Protein AF-0000000087617003 (afdb_homodimer)

Radius of gyration: 24.75 Å; Cα contacts (8 Å, |Δi|>4): 601; chains: 2; bounding box: 83×114×64 Å

Foldseek 3Di:
DPPPPPPQPDKAWDWDQEDEDEAQAKDKTDTDIDDGPDDKDWAKKWKWFQDPPPPDSDIGTAKMQGPVPGIDGDPDPQSPAWDDDPRMIMGGRDDQSPFGKMKMWTAIPPPGIHMDIYGYHYDYDPPPPPPPPPPPD/DPPPPPPQPDKAWDWDQEDEDEAFAKDKTDTDIDDGPDDKDFAKKWKWFQDPPDPDSDIGTAKMQGPVPGIDGDPDPQSPAWDDDPRMIMGGRDDQSPFGKMKMWTAIPPPGIHMDIYGYHYDYDPPPPPPPPPPPD

Solvent-accessible surface area (backbone atoms only — not comparable to full-atom values): 15660 Å² total; per-residue (Å²): 133,83,75,75,74,74,71,77,57,74,62,39,34,46,50,50,60,62,47,80,38,43,59,62,35,67,40,72,50,58,37,45,76,45,80,36,89,62,78,60,47,74,47,33,39,36,37,28,39,41,40,78,81,48,100,48,87,46,72,42,55,42,37,27,36,30,73,88,80,43,76,34,69,31,91,48,102,51,46,91,32,58,48,75,56,92,70,16,42,32,37,49,54,34,49,72,83,69,43,40,42,35,35,42,38,41,31,31,43,61,79,34,72,29,61,29,58,25,36,39,42,59,40,76,74,81,70,78,73,74,72,77,76,76,75,82,122,133,84,76,74,75,75,71,76,57,75,60,39,34,47,50,51,61,63,46,80,38,43,56,62,36,67,39,73,50,58,37,46,75,45,80,36,90,64,78,60,47,74,46,34,39,35,36,30,39,42,41,78,82,48,100,50,88,46,72,42,57,42,37,25,37,30,74,88,80,43,76,34,69,31,91,48,100,50,46,92,31,58,47,76,56,93,69,16,40,32,38,46,55,34,49,75,80,69,42,38,42,34,34,44,37,41,32,30,44,62,79,36,72,30,61,27,58,24,36,38,43,58,42,77,74,80,70,78,72,74,73,76,74,76,75,82,123

Sequence (274 aa):
PIGFLCVFMAQKAEVSPKVTGYLGDDVTLPCWLMQGPTHNNVTQVQWALRDEEGKGKKKVTLIVFNSAFGVNISKSPLKERVAFDKHSLIIKALEMKDAGSYTCSISTFPSGTFEGTTKLVVEGKVVNCFYTLSIIYPIGFLCVFMAQKAEVSPKVTGYLGDDVTLPCWLMQGPTHNNVTQVQWALRDEEGKGKKKVTLIVFNSAFGVNISKSPLKERVAFDKHSLIIKALEMKDAGSYTCSISTFPSGTFEGTTKLVVEGKVVNCFYTLSIIY

Organism: Neolamprologus brichardi (NCBI:txid32507)

Structure (mmCIF, N/CA/C/O backbone):
data_AF-0000000087617003-model_v1
#
loop_
_entity.id
_entity.type
_entity.pdbx_description
1 polymer 'Ig-like domain-containing protein'
#
loop_
_atom_site.group_PDB
_atom_site.id
_atom_site.type_symbol
_atom_site.label_atom_id
_atom_site.label_alt_id
_atom_site.label_comp_id
_atom_site.label_asym_id
_atom_site.label_entity_id
_atom_site.label_seq_id
_atom_site.pdbx_PDB_ins_code
_atom_site.Cartn_x
_atom_site.Cartn_y
_atom_site.Cartn_z
_atom_site.occupancy
_atom_site.B_iso_or_equiv
_atom_site.auth_seq_id
_atom_site.auth_comp_id
_atom_site.auth_asym_id
_atom_site.auth_atom_id
_atom_site.pdbx_PDB_model_num
ATOM 1 N N . PRO A 1 1 ? 43.031 -6.094 -5.121 1 42.06 1 PRO A N 1
ATOM 2 C CA . PRO A 1 1 ? 41.656 -6.016 -5.668 1 42.06 1 PRO A CA 1
ATOM 3 C C . PRO A 1 1 ? 40.625 -5.586 -4.625 1 42.06 1 PRO A C 1
ATOM 5 O O . PRO A 1 1 ? 40.438 -6.277 -3.621 1 42.06 1 PRO A O 1
ATOM 8 N N . ILE A 1 2 ? 40.406 -4.312 -4.344 1 46.75 2 ILE A N 1
ATOM 9 C CA . ILE A 1 2 ? 39.375 -3.787 -3.457 1 46.75 2 ILE A CA 1
ATOM 10 C C . ILE A 1 2 ? 38 -4.191 -3.973 1 46.75 2 ILE A C 1
ATOM 12 O O . ILE A 1 2 ? 37.594 -3.797 -5.07 1 46.75 2 ILE A O 1
ATOM 16 N N . GLY A 1 3 ? 37.5 -5.277 -3.701 1 44.44 3 GLY A N 1
ATOM 17 C CA . GLY A 1 3 ? 36.125 -5.695 -4.012 1 44.44 3 GLY A CA 1
ATOM 18 C C . GLY A 1 3 ? 35.094 -4.629 -3.711 1 44.44 3 GLY A C 1
ATOM 19 O O . GLY A 1 3 ? 35 -4.164 -2.572 1 44.44 3 GLY A O 1
ATOM 20 N N . PHE A 1 4 ? 34.781 -3.785 -4.676 1 45.12 4 PHE A N 1
ATOM 21 C CA . PHE A 1 4 ? 33.688 -2.85 -4.609 1 45.12 4 PHE A CA 1
ATOM 22 C C . PHE A 1 4 ? 32.406 -3.545 -4.113 1 45.12 4 PHE A C 1
ATOM 24 O O . PHE A 1 4 ? 31.859 -4.406 -4.805 1 45.12 4 PHE A O 1
ATOM 31 N N . LEU A 1 5 ? 32.25 -3.674 -2.859 1 46.47 5 LEU A N 1
ATOM 32 C CA . LEU A 1 5 ? 30.953 -4.098 -2.326 1 46.47 5 LEU A CA 1
ATOM 33 C C . LEU A 1 5 ? 29.812 -3.314 -2.967 1 46.47 5 LEU A C 1
ATOM 35 O O . LEU A 1 5 ? 29.703 -2.1 -2.783 1 46.47 5 LEU A O 1
ATOM 39 N N . CYS A 1 6 ? 29.422 -3.658 -4.176 1 49.22 6 CYS A N 1
ATOM 40 C CA . CYS A 1 6 ? 28.203 -3.133 -4.766 1 49.22 6 CYS A CA 1
ATOM 41 C C . CYS A 1 6 ? 27.062 -3.135 -3.754 1 49.22 6 CYS A C 1
ATOM 43 O O . CYS A 1 6 ? 26.516 -4.191 -3.426 1 49.22 6 CYS A O 1
ATOM 45 N N . VAL A 1 7 ? 27.125 -2.311 -2.746 1 50.81 7 VAL A N 1
ATOM 46 C CA . VAL A 1 7 ? 25.969 -2.164 -1.871 1 50.81 7 VAL A CA 1
ATOM 47 C C . VAL A 1 7 ? 24.703 -2.008 -2.711 1 50.81 7 VAL A C 1
ATOM 49 O O . VAL A 1 7 ? 24.516 -0.984 -3.373 1 50.81 7 VAL A O 1
ATOM 52 N N . PHE A 1 8 ? 24.203 -3.094 -3.305 1 55.53 8 PHE A N 1
ATOM 53 C CA . PHE A 1 8 ? 22.891 -3.002 -3.953 1 55.53 8 PHE A CA 1
ATOM 54 C C . PHE A 1 8 ? 21.891 -2.275 -3.059 1 55.53 8 PHE A C 1
ATOM 56 O O . PHE A 1 8 ? 21.406 -2.838 -2.072 1 55.53 8 PHE A O 1
ATOM 63 N N . MET A 1 9 ? 22 -0.923 -3.064 1 61.47 9 MET A N 1
ATOM 64 C CA . MET A 1 9 ? 21.047 -0.176 -2.252 1 61.47 9 MET A CA 1
ATOM 65 C C . MET A 1 9 ? 19.609 -0.542 -2.621 1 61.47 9 MET A C 1
ATOM 67 O O . MET A 1 9 ? 19.25 -0.543 -3.799 1 61.47 9 MET A O 1
ATOM 71 N N . ALA A 1 10 ? 18.828 -1.208 -1.771 1 71.56 10 ALA A N 1
ATOM 72 C CA . ALA A 1 10 ? 17.422 -1.565 -1.938 1 71.56 10 ALA A CA 1
ATOM 73 C C . ALA A 1 10 ? 16.562 -0.321 -2.113 1 71.56 10 ALA A C 1
ATOM 75 O O . ALA A 1 10 ? 16.844 0.728 -1.528 1 71.56 10 ALA A O 1
ATOM 76 N N . GLN A 1 11 ? 15.789 -0.233 -3.131 1 85.69 11 GLN A N 1
ATOM 77 C CA . GLN A 1 11 ? 14.812 0.833 -3.352 1 85.69 11 GLN A CA 1
ATOM 78 C C . GLN A 1 11 ? 13.836 0.936 -2.186 1 85.69 11 GLN A C 1
ATOM 80 O O . GLN A 1 11 ? 13.375 -0.081 -1.663 1 85.69 11 GLN A O 1
ATOM 85 N N . LYS A 1 12 ? 13.703 2.172 -1.628 1 89.88 12 LYS A N 1
ATOM 86 C CA . LYS A 1 12 ? 12.812 2.365 -0.487 1 89.88 12 LYS A CA 1
ATOM 87 C C . LYS A 1 12 ? 12.242 3.779 -0.473 1 89.88 12 LYS A C 1
ATOM 89 O O . LYS A 1 12 ? 12.805 4.691 -1.083 1 89.88 12 LYS A O 1
ATOM 94 N N . ALA A 1 13 ? 11.055 3.924 0.079 1 95.38 13 ALA A N 1
ATOM 95 C CA . ALA A 1 13 ? 10.578 5.25 0.461 1 95.38 13 ALA A CA 1
ATOM 96 C C . ALA A 1 13 ? 11.289 5.754 1.71 1 95.38 13 ALA A C 1
ATOM 98 O O . ALA A 1 13 ? 11.117 5.203 2.799 1 95.38 13 ALA A O 1
ATOM 99 N N . GLU A 1 14 ? 12.07 6.762 1.512 1 96.56 14 GLU A N 1
ATOM 100 C CA . GLU A 1 14 ? 12.852 7.297 2.623 1 96.56 14 GLU A CA 1
ATOM 101 C C . GLU A 1 14 ? 12.078 8.383 3.367 1 96.56 14 GLU A C 1
ATOM 103 O O . GLU A 1 14 ? 11.633 9.359 2.764 1 96.56 14 GLU A O 1
ATOM 108 N N . VAL A 1 15 ? 11.922 8.133 4.715 1 98.06 15 VAL A N 1
ATOM 109 C CA . VAL A 1 15 ? 11.25 9.086 5.598 1 98.06 15 VAL A CA 1
ATOM 110 C C . VAL A 1 15 ? 12.094 9.305 6.855 1 98.06 15 VAL A C 1
ATOM 112 O O . VAL A 1 15 ? 13.047 8.562 7.109 1 98.06 15 VAL A O 1
ATOM 115 N N . SER A 1 16 ? 11.828 10.43 7.531 1 97.62 16 SER A N 1
ATOM 116 C CA . SER A 1 16 ? 12.305 10.539 8.906 1 97.62 16 SER A CA 1
ATOM 117 C C . SER A 1 16 ? 11.414 9.758 9.867 1 97.62 16 SER A C 1
ATOM 119 O O . SER A 1 16 ? 10.195 9.953 9.891 1 97.62 16 SER A O 1
ATOM 121 N N . PRO A 1 17 ? 11.992 8.867 10.664 1 97.75 17 PRO A N 1
ATOM 122 C CA . PRO A 1 17 ? 11.156 8.055 11.562 1 97.75 17 PRO A CA 1
ATOM 123 C C . PRO A 1 17 ? 10.367 8.898 12.555 1 97.75 17 PRO A C 1
ATOM 125 O O . PRO A 1 17 ? 9.305 8.484 13.016 1 97.75 17 PRO A O 1
ATOM 128 N N . LYS A 1 18 ? 10.945 10.023 12.875 1 98.19 18 LYS A N 1
ATOM 129 C CA . LYS A 1 18 ? 10.289 10.922 13.828 1 98.19 18 LYS A CA 1
ATOM 130 C C . LYS A 1 18 ? 10.461 12.375 13.414 1 98.19 18 LYS A C 1
ATOM 132 O O . LYS A 1 18 ? 11.547 12.789 13 1 98.19 18 LYS A O 1
ATOM 137 N N . VAL A 1 19 ? 9.438 13.109 13.516 1 98.5 19 VAL A N 1
ATOM 138 C CA . VAL A 1 19 ? 9.438 14.547 13.289 1 98.5 19 VAL A CA 1
ATOM 139 C C . VAL A 1 19 ? 8.711 15.25 14.438 1 98.5 19 VAL A C 1
ATOM 141 O O . VAL A 1 19 ? 7.648 14.812 14.867 1 98.5 19 VAL A O 1
ATOM 144 N N . THR A 1 20 ? 9.266 16.266 14.992 1 97.75 20 THR A N 1
ATOM 145 C CA . THR A 1 20 ? 8.641 17.094 16.016 1 97.75 20 THR A CA 1
ATOM 146 C C . THR A 1 20 ? 8.156 18.422 15.438 1 97.75 20 THR A C 1
ATOM 148 O O . THR A 1 20 ? 8.914 19.109 14.758 1 97.75 20 THR A O 1
ATOM 151 N N . GLY A 1 21 ? 6.902 18.641 15.578 1 97.75 21 GLY A N 1
ATOM 152 C CA . GLY A 1 21 ? 6.32 19.922 15.219 1 97.75 21 GLY A CA 1
ATOM 153 C C . GLY A 1 21 ? 5.809 20.703 16.406 1 97.75 21 GLY A C 1
ATOM 154 O O . GLY A 1 21 ? 5.773 20.188 17.531 1 97.75 21 GLY A O 1
ATOM 155 N N . TYR A 1 22 ? 5.473 22 16.125 1 97.25 22 TYR A N 1
ATOM 156 C CA . TYR A 1 22 ? 5.023 22.875 17.203 1 97.25 22 TYR A CA 1
ATOM 157 C C . TYR A 1 22 ? 3.627 23.406 16.922 1 97.25 22 TYR A C 1
ATOM 159 O O . TYR A 1 22 ? 3.299 23.75 15.781 1 97.25 22 TYR A O 1
ATOM 167 N N . LEU A 1 23 ? 2.873 23.562 18 1 96.69 23 LEU A N 1
ATOM 168 C CA . LEU A 1 23 ? 1.498 24.047 17.891 1 96.69 23 LEU A CA 1
ATOM 169 C C . LEU A 1 23 ? 1.429 25.344 17.094 1 96.69 23 LEU A C 1
ATOM 171 O O . LEU A 1 23 ? 2.203 26.266 17.328 1 96.69 23 LEU A O 1
ATOM 175 N N . GLY A 1 24 ? 0.499 25.297 16.125 1 96.62 24 GLY A N 1
ATOM 176 C CA . GLY A 1 24 ? 0.248 26.5 15.352 1 96.62 24 GLY A CA 1
ATOM 177 C C . GLY A 1 24 ? 1.158 26.641 14.141 1 96.62 24 GLY A C 1
ATOM 178 O O . GLY A 1 24 ? 0.878 27.422 13.234 1 96.62 24 GLY A O 1
ATOM 179 N N . ASP A 1 25 ? 2.227 25.938 14.047 1 97.62 25 ASP A N 1
ATOM 180 C CA . ASP A 1 25 ? 3.174 26.016 12.945 1 97.62 25 ASP A CA 1
ATOM 181 C C . ASP A 1 25 ? 2.852 24.969 11.875 1 97.62 25 ASP A C 1
ATOM 183 O O . ASP A 1 25 ? 2.113 24.016 12.141 1 97.62 25 ASP A O 1
ATOM 187 N N . ASP A 1 26 ? 3.398 25.219 10.656 1 98.19 26 ASP A N 1
ATOM 188 C CA . ASP A 1 26 ? 3.387 24.188 9.625 1 98.19 26 ASP A CA 1
ATOM 189 C C . ASP A 1 26 ? 4.504 23.172 9.844 1 98.19 26 ASP A C 1
ATOM 191 O O . ASP A 1 26 ? 5.555 23.5 10.398 1 98.19 26 ASP A O 1
ATOM 195 N N . VAL A 1 27 ? 4.266 22 9.516 1 98.38 27 VAL A N 1
ATOM 196 C CA . VAL A 1 27 ? 5.32 21 9.562 1 98.38 27 VAL A CA 1
ATOM 197 C C . VAL A 1 27 ? 5.359 20.219 8.25 1 98.38 27 VAL A C 1
ATOM 199 O O . VAL A 1 27 ? 4.332 20.047 7.59 1 98.38 27 VAL A O 1
ATOM 202 N N . THR A 1 28 ? 6.516 19.844 7.836 1 98.69 28 THR A N 1
ATOM 203 C CA . THR A 1 28 ? 6.703 18.984 6.66 1 98.69 28 THR A CA 1
ATOM 204 C C . THR A 1 28 ? 7.172 17.594 7.07 1 98.69 28 THR A C 1
ATOM 206 O O . THR A 1 28 ? 8.117 17.453 7.848 1 98.69 28 THR A O 1
ATOM 209 N N . LEU A 1 29 ? 6.496 16.609 6.629 1 98.69 29 LEU A N 1
ATOM 210 C CA . LEU A 1 29 ? 6.957 15.234 6.734 1 98.69 29 LEU A CA 1
ATOM 211 C C . LEU A 1 29 ? 7.625 14.781 5.441 1 98.69 29 LEU A C 1
ATOM 213 O O . LEU A 1 29 ? 6.945 14.469 4.461 1 98.69 29 LEU A O 1
ATOM 217 N N . PRO A 1 30 ? 8.938 14.711 5.441 1 98.56 30 PRO A N 1
ATOM 218 C CA . PRO A 1 30 ? 9.648 14.438 4.195 1 98.56 30 PRO A CA 1
ATOM 219 C C . PRO A 1 30 ? 9.508 12.977 3.752 1 98.56 30 PRO A C 1
ATOM 221 O O . PRO A 1 30 ? 9.492 12.078 4.59 1 98.56 30 PRO A O 1
ATOM 224 N N . CYS A 1 31 ? 9.5 12.828 2.455 1 98.31 31 CYS A N 1
ATOM 225 C CA . CYS A 1 31 ? 9.477 11.523 1.802 1 98.31 31 CYS A CA 1
ATOM 226 C C . CYS A 1 31 ? 10.07 11.602 0.401 1 98.31 31 CYS A C 1
ATOM 228 O O . CYS A 1 31 ? 9.7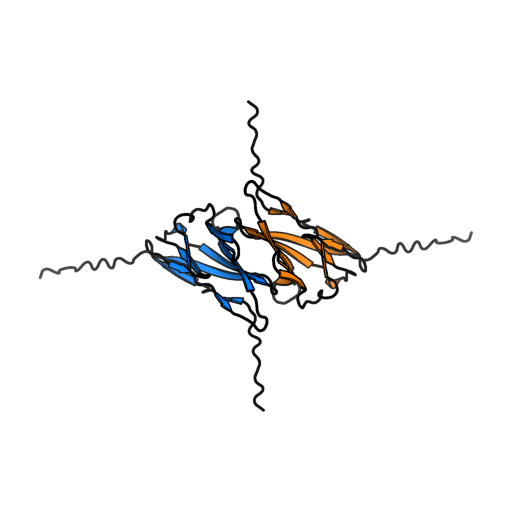81 12.539 -0.346 1 98.31 31 CYS A O 1
ATOM 230 N N . TRP A 1 32 ? 10.875 10.703 0.092 1 96.06 32 TRP A N 1
ATOM 231 C CA . TRP A 1 32 ? 11.398 10.633 -1.268 1 96.06 32 TRP A CA 1
ATOM 232 C C . TRP A 1 32 ? 11.766 9.195 -1.635 1 96.06 32 TRP A C 1
ATOM 234 O O . TRP A 1 32 ? 11.945 8.352 -0.755 1 96.06 32 TRP A O 1
ATOM 244 N N . LEU A 1 33 ? 11.805 8.922 -2.904 1 95.12 33 LEU A N 1
ATOM 245 C CA . LEU A 1 33 ? 12.156 7.598 -3.408 1 95.12 33 LEU A CA 1
ATOM 246 C C . LEU A 1 33 ? 13.656 7.48 -3.623 1 95.12 33 LEU A C 1
ATOM 248 O O . LEU A 1 33 ? 14.242 8.242 -4.402 1 95.12 33 LEU A O 1
ATOM 252 N N . MET A 1 34 ? 14.203 6.594 -2.848 1 92.62 34 MET A N 1
ATOM 253 C CA . MET A 1 34 ? 15.578 6.227 -3.162 1 92.62 34 MET A CA 1
ATOM 254 C C . MET A 1 34 ? 15.633 5.242 -4.324 1 92.62 34 MET A C 1
ATOM 256 O O . MET A 1 34 ? 15.164 4.105 -4.199 1 92.62 34 MET A O 1
ATOM 260 N N . GLN A 1 35 ? 16.219 5.711 -5.398 1 86.5 35 GLN A N 1
ATOM 261 C CA . GLN A 1 35 ? 16.234 4.871 -6.594 1 86.5 35 GLN A CA 1
ATOM 262 C C . GLN A 1 35 ? 17.25 3.732 -6.453 1 86.5 35 GLN A C 1
ATOM 264 O O . GLN A 1 35 ? 18.297 3.9 -5.836 1 86.5 35 GLN A O 1
ATOM 269 N N . GLY A 1 36 ? 16.844 2.656 -6.957 1 82.94 36 GLY A N 1
ATOM 270 C CA . GLY A 1 36 ? 17.719 1.504 -7.035 1 82.94 36 GLY A CA 1
ATOM 271 C C . GLY A 1 36 ? 18.219 1.222 -8.445 1 82.94 36 GLY A C 1
ATOM 272 O O . GLY A 1 36 ? 18.234 2.119 -9.289 1 82.94 36 GLY A O 1
ATOM 273 N N . PRO A 1 37 ? 18.75 0.035 -8.594 1 80.38 37 PRO A N 1
ATOM 274 C CA . PRO A 1 37 ? 19.266 -0.353 -9.906 1 80.38 37 PRO A CA 1
ATOM 275 C C . PRO A 1 37 ? 18.203 -0.352 -10.992 1 80.38 37 PRO A C 1
ATOM 277 O O . PRO A 1 37 ? 18.484 -0.034 -12.148 1 80.38 37 PRO A O 1
ATOM 280 N N . THR A 1 38 ? 17.078 -0.787 -10.602 1 82.62 38 THR A N 1
ATOM 281 C CA . THR A 1 38 ? 15.961 -0.757 -11.547 1 82.62 38 THR A CA 1
ATOM 282 C C . THR A 1 38 ? 15.352 0.637 -11.609 1 82.62 38 THR A C 1
ATOM 284 O O . THR A 1 38 ? 15.07 1.247 -10.57 1 82.62 38 THR A O 1
ATOM 287 N N . HIS A 1 39 ? 15.289 1.097 -12.75 1 87.44 39 HIS A N 1
ATOM 288 C CA . HIS A 1 39 ? 14.609 2.381 -12.898 1 87.44 39 HIS A CA 1
ATOM 289 C C . HIS A 1 39 ? 13.109 2.24 -12.672 1 87.44 39 HIS A C 1
ATOM 291 O O . HIS A 1 39 ? 12.453 1.417 -13.312 1 87.44 39 HIS A O 1
ATOM 297 N N . ASN A 1 40 ? 12.625 2.977 -11.797 1 92.56 40 ASN A N 1
ATOM 298 C CA . ASN A 1 40 ? 11.211 2.971 -11.445 1 92.56 40 ASN A CA 1
ATOM 299 C C . ASN A 1 40 ? 10.539 4.297 -11.797 1 92.56 40 ASN A C 1
ATOM 301 O O . ASN A 1 40 ? 11.094 5.367 -11.531 1 92.56 40 ASN A O 1
ATOM 305 N N . ASN A 1 41 ? 9.43 4.203 -12.492 1 95 41 ASN A N 1
ATOM 306 C CA . ASN A 1 41 ? 8.547 5.355 -12.641 1 95 41 ASN A CA 1
ATOM 307 C C . ASN A 1 41 ? 7.582 5.477 -11.469 1 95 41 ASN A C 1
ATOM 309 O O . ASN A 1 41 ? 6.871 4.523 -11.141 1 95 41 ASN A O 1
ATOM 313 N N . VAL A 1 42 ? 7.598 6.641 -10.883 1 96.56 42 VAL A N 1
ATOM 314 C CA . VAL A 1 42 ? 6.605 6.887 -9.844 1 96.56 42 VAL A CA 1
ATOM 315 C C . VAL A 1 42 ? 5.23 7.082 -10.477 1 96.56 42 VAL A C 1
ATOM 317 O O . VAL A 1 42 ? 5.051 7.953 -11.328 1 96.56 42 VAL A O 1
ATOM 320 N N . THR A 1 43 ? 4.285 6.301 -10.055 1 97.44 43 THR A N 1
ATOM 321 C CA . THR A 1 43 ? 2.957 6.387 -10.656 1 97.44 43 THR A CA 1
ATOM 322 C C . THR A 1 43 ? 1.978 7.062 -9.695 1 97.44 43 THR A C 1
ATOM 324 O O . THR A 1 43 ? 1.111 7.828 -10.133 1 97.44 43 THR A O 1
ATOM 327 N N . GLN A 1 44 ? 2.145 6.863 -8.438 1 97.88 44 GLN A N 1
ATOM 328 C CA . GLN A 1 44 ? 1.241 7.43 -7.438 1 97.88 44 GLN A CA 1
ATOM 329 C C . GLN A 1 44 ? 1.929 7.562 -6.082 1 97.88 44 GLN A C 1
ATOM 331 O O . GLN A 1 44 ? 2.709 6.691 -5.691 1 97.88 44 GLN A O 1
ATOM 336 N N . VAL A 1 45 ? 1.615 8.633 -5.406 1 98.56 45 VAL A N 1
ATOM 337 C CA . VAL A 1 45 ? 2.084 8.852 -4.039 1 98.56 45 VAL A CA 1
ATOM 338 C C . VAL A 1 45 ? 0.901 9.188 -3.133 1 98.56 45 VAL A C 1
ATOM 340 O O . VAL A 1 45 ? 0.01 9.945 -3.518 1 98.56 45 VAL A O 1
ATOM 343 N N . GLN A 1 46 ? 0.881 8.57 -1.973 1 98.5 46 GLN A N 1
ATOM 344 C CA . GLN A 1 46 ? -0.184 8.922 -1.039 1 98.5 46 GLN A CA 1
ATOM 345 C C . GLN A 1 46 ? 0.33 8.945 0.397 1 98.5 46 GLN A C 1
ATOM 347 O O . GLN A 1 46 ? 1.334 8.305 0.714 1 98.5 46 GLN A O 1
ATOM 352 N N . TRP A 1 47 ? -0.315 9.766 1.218 1 98.44 47 TRP A N 1
ATOM 353 C CA . TRP A 1 47 ? -0.086 9.789 2.658 1 98.44 47 TRP A CA 1
ATOM 354 C C . TRP A 1 47 ? -1.332 9.344 3.418 1 98.44 47 TRP A C 1
ATOM 356 O O . TRP A 1 47 ? -2.451 9.727 3.061 1 98.44 47 TRP A O 1
ATOM 366 N N . ALA A 1 48 ? -1.084 8.523 4.41 1 97.25 48 ALA A N 1
ATOM 367 C CA . ALA A 1 48 ? -2.18 8.062 5.262 1 97.25 48 ALA A CA 1
ATOM 368 C C . ALA A 1 48 ? -1.848 8.258 6.738 1 97.25 48 ALA A C 1
ATOM 370 O O . ALA A 1 48 ? -0.676 8.25 7.121 1 97.25 48 ALA A O 1
ATOM 371 N N . LEU A 1 49 ? -2.871 8.516 7.469 1 95.88 49 LEU A N 1
ATOM 372 C CA . LEU A 1 49 ? -2.785 8.648 8.914 1 95.88 49 LEU A CA 1
ATOM 373 C C . LEU A 1 49 ? -3.393 7.43 9.609 1 95.88 49 LEU A C 1
ATOM 375 O O . LEU A 1 49 ? -4.469 6.965 9.219 1 95.88 49 LEU A O 1
ATOM 379 N N . ARG A 1 50 ? -2.611 6.812 10.492 1 90.31 50 ARG A N 1
ATOM 380 C CA . ARG A 1 50 ? -3.17 5.754 11.328 1 90.31 50 ARG A CA 1
ATOM 381 C C . ARG A 1 50 ? -3.732 6.32 12.625 1 90.31 50 ARG A C 1
ATOM 383 O O . ARG A 1 50 ? -3.006 6.938 13.406 1 90.31 50 ARG A O 1
ATOM 390 N N . ASP A 1 51 ? -5.039 6.215 12.68 1 72.44 51 ASP A N 1
ATOM 391 C CA . ASP A 1 51 ? -5.719 6.691 13.883 1 72.44 51 ASP A CA 1
ATOM 392 C C . ASP A 1 51 ? -5.512 5.73 15.047 1 72.44 51 ASP A C 1
ATOM 394 O O . ASP A 1 51 ? -6.004 4.598 15.023 1 72.44 51 ASP A O 1
ATOM 398 N N . GLU A 1 52 ? -4.613 6.047 15.969 1 63.09 52 GLU A N 1
ATOM 399 C CA . GLU A 1 52 ? -4.348 5.176 17.109 1 63.09 52 GLU A CA 1
ATOM 400 C C . GLU A 1 52 ? -5.496 5.215 18.125 1 63.09 52 GLU A C 1
ATOM 402 O O . GLU A 1 52 ? -5.59 4.352 19 1 63.09 52 GLU A O 1
ATOM 407 N N . GLU A 1 53 ? -6.184 6.293 18.188 1 56.88 53 GLU A N 1
ATOM 408 C CA . GLU A 1 53 ? -7.219 6.434 19.219 1 56.88 53 GLU A CA 1
ATOM 409 C C . GLU A 1 53 ? -8.477 5.664 18.828 1 56.88 53 GLU A C 1
ATOM 411 O O . GLU A 1 53 ? -9.266 5.289 19.703 1 56.88 53 GLU A O 1
ATOM 416 N N . GLY A 1 54 ? -8.766 5.531 17.641 1 50.53 54 GLY A N 1
ATOM 417 C CA . GLY A 1 54 ? -10.031 4.875 17.344 1 50.53 54 GLY A CA 1
ATOM 418 C C . GLY A 1 54 ? -9.977 3.369 17.516 1 50.53 54 GLY A C 1
ATOM 419 O O . GLY A 1 54 ? -8.891 2.793 17.625 1 50.53 54 GLY A O 1
ATOM 420 N N . LYS A 1 55 ? -11.039 2.928 18.109 1 50.66 55 LYS A N 1
ATOM 421 C CA . LYS A 1 55 ? -11.219 1.531 18.484 1 50.66 55 LYS A CA 1
ATOM 422 C C . LYS A 1 55 ? -10.617 0.592 17.453 1 50.66 55 LYS A C 1
ATOM 424 O O . LYS A 1 55 ? -10.43 -0.598 17.719 1 50.66 55 LYS A O 1
ATOM 429 N N . GLY A 1 56 ? -10.234 1.342 16.203 1 52.53 56 GLY A N 1
ATOM 430 C CA . GLY A 1 56 ? -9.68 0.442 15.195 1 52.53 56 GLY A CA 1
ATOM 431 C C . GLY A 1 56 ? -8.516 1.039 14.438 1 52.53 56 GLY A C 1
ATOM 432 O O . GLY A 1 56 ? -8.359 2.262 14.383 1 52.53 56 GLY A O 1
ATOM 433 N N . LYS A 1 57 ? -7.242 0.532 14.492 1 62.06 57 LYS A N 1
ATOM 434 C CA . LYS A 1 57 ? -5.996 0.739 13.758 1 62.06 57 LYS A CA 1
ATOM 435 C C . LYS A 1 57 ? -6.266 0.988 12.273 1 62.06 57 LYS A C 1
ATOM 437 O O . LYS A 1 57 ? -5.641 0.366 11.414 1 62.06 57 LYS A O 1
ATOM 442 N N . LYS A 1 58 ? -7.371 1.961 12.07 1 77.56 58 LYS A N 1
ATOM 443 C CA . LYS A 1 58 ? -7.727 2.162 10.664 1 77.56 58 LYS A CA 1
ATOM 444 C C . LYS A 1 58 ? -6.828 3.211 10.016 1 77.56 58 LYS A C 1
ATOM 446 O O . LYS A 1 58 ? -6.543 4.25 10.617 1 77.56 58 LYS A O 1
ATOM 451 N N . LYS A 1 59 ? -6.406 2.914 8.922 1 88.38 59 LYS A N 1
ATOM 452 C CA . LYS A 1 59 ? -5.613 3.805 8.086 1 88.38 59 LYS A CA 1
ATOM 453 C C . LYS A 1 59 ? -6.512 4.734 7.27 1 88.38 59 LYS A C 1
ATOM 455 O O . LYS A 1 59 ? -7.457 4.285 6.621 1 88.38 59 LYS A O 1
ATOM 460 N N . VAL A 1 60 ? -6.32 6.039 7.457 1 92.25 60 VAL A N 1
ATOM 461 C CA . VAL A 1 60 ? -7.09 7.031 6.715 1 92.25 60 VAL A CA 1
ATOM 462 C C . VAL A 1 60 ? -6.199 7.707 5.68 1 92.25 60 VAL A C 1
ATOM 464 O O . VAL A 1 60 ? -5.172 8.297 6.023 1 92.25 60 VAL A O 1
ATOM 467 N N . THR A 1 61 ? -6.609 7.652 4.426 1 95.5 61 THR A N 1
ATOM 468 C CA . THR A 1 61 ? -5.875 8.344 3.369 1 95.5 61 THR A CA 1
ATOM 469 C C . THR A 1 61 ? -6.09 9.852 3.453 1 95.5 61 THR A C 1
ATOM 471 O O . THR A 1 61 ? -7.227 10.312 3.553 1 95.5 61 THR A O 1
ATOM 474 N N . LEU A 1 62 ? -5.059 10.617 3.375 1 97.31 62 LEU A N 1
ATOM 475 C CA . LEU A 1 62 ? -5.141 12.07 3.523 1 97.31 62 LEU A CA 1
ATOM 476 C C . LEU A 1 62 ? -5.07 12.758 2.164 1 97.31 62 LEU A C 1
ATOM 478 O O . LEU A 1 62 ? -5.867 13.656 1.875 1 97.31 62 LEU A O 1
ATOM 482 N N . ILE A 1 63 ? -4.188 12.367 1.388 1 98.06 63 ILE A N 1
ATOM 483 C CA . ILE A 1 63 ? -3.891 13.016 0.117 1 98.06 63 ILE A CA 1
ATOM 484 C C . ILE A 1 63 ? -3.262 12.016 -0.845 1 98.06 63 ILE A C 1
ATOM 486 O O . ILE A 1 63 ? -2.473 11.156 -0.432 1 98.06 63 ILE A O 1
ATOM 490 N N . VAL A 1 64 ? -3.645 12.102 -2.123 1 98.19 64 VAL A N 1
ATOM 491 C CA . VAL A 1 64 ? -3.156 11.219 -3.176 1 98.19 64 VAL A CA 1
ATOM 492 C C . VAL A 1 64 ? -2.672 12.047 -4.363 1 98.19 64 VAL A C 1
ATOM 494 O O . VAL A 1 64 ? -3.369 12.953 -4.82 1 98.19 64 VAL A O 1
ATOM 497 N N . PHE A 1 65 ? -1.529 11.75 -4.828 1 98.31 65 PHE A N 1
ATOM 498 C CA . PHE A 1 65 ? -1.012 12.297 -6.078 1 98.31 65 PHE A CA 1
ATOM 499 C C . PHE A 1 65 ? -0.859 11.195 -7.121 1 98.31 65 PHE A C 1
ATOM 501 O O . PHE A 1 65 ? -0.268 10.148 -6.848 1 98.31 65 PHE A O 1
ATOM 508 N N . ASN A 1 66 ? -1.354 11.344 -8.203 1 97.69 66 ASN A N 1
ATOM 509 C CA . ASN A 1 66 ? -1.176 10.461 -9.344 1 97.69 66 ASN A CA 1
ATOM 510 C C . ASN A 1 66 ? -0.554 11.188 -10.531 1 97.69 66 ASN A C 1
ATOM 512 O O . ASN A 1 66 ? -0.971 12.297 -10.875 1 97.69 66 ASN A O 1
ATOM 516 N N . SER A 1 67 ? 0.374 10.516 -11.117 1 96.38 67 SER A N 1
ATOM 517 C CA . SER A 1 67 ? 1.15 11.172 -12.164 1 96.38 67 SER A CA 1
ATOM 518 C C . SER A 1 67 ? 0.275 11.531 -13.359 1 96.38 67 SER A C 1
ATOM 520 O O . SER A 1 67 ? 0.555 12.5 -14.07 1 96.38 67 SER A O 1
ATOM 522 N N . ALA A 1 68 ? -0.781 10.852 -13.547 1 95.5 68 ALA A N 1
ATOM 523 C CA . ALA A 1 68 ? -1.642 11.078 -14.711 1 95.5 68 ALA A CA 1
ATOM 524 C C . ALA A 1 68 ? -2.83 11.969 -14.344 1 95.5 68 ALA A C 1
ATOM 526 O O . ALA A 1 68 ? -3.357 12.688 -15.195 1 95.5 68 ALA A O 1
ATOM 527 N N . PHE A 1 69 ? -3.219 12.016 -13.062 1 96.81 69 PHE A N 1
ATOM 528 C CA . PHE A 1 69 ? -4.535 12.562 -12.758 1 96.81 69 PHE A CA 1
ATOM 529 C C . PHE A 1 69 ? -4.418 13.75 -11.797 1 96.81 69 PHE A C 1
ATOM 531 O O . PHE A 1 69 ? -5.398 14.453 -11.555 1 96.81 69 PHE A O 1
ATOM 538 N N . GLY A 1 70 ? -3.205 13.906 -11.25 1 96.62 70 GLY A N 1
ATOM 539 C CA . GLY A 1 70 ? -3.023 15.055 -10.375 1 96.62 70 GLY A CA 1
ATOM 540 C C . GLY A 1 70 ? -3.199 14.727 -8.906 1 96.62 70 GLY A C 1
ATOM 541 O O . GLY A 1 70 ? -2.773 13.664 -8.453 1 96.62 70 GLY A O 1
ATOM 542 N N . VAL A 1 71 ? -3.742 15.797 -8.148 1 97.19 71 VAL A N 1
ATOM 543 C CA . VAL A 1 71 ? -3.781 15.68 -6.699 1 97.19 71 VAL A CA 1
ATOM 544 C C . VAL A 1 71 ? -5.23 15.633 -6.223 1 97.19 71 VAL A C 1
ATOM 546 O O . VAL A 1 71 ? -6.09 16.344 -6.754 1 97.19 71 VAL A O 1
ATOM 549 N N . ASN A 1 72 ? -5.453 14.734 -5.27 1 97.31 72 ASN A N 1
ATOM 550 C CA . ASN A 1 72 ? -6.727 14.727 -4.555 1 97.31 72 ASN A CA 1
ATOM 551 C C . ASN A 1 72 ? -6.523 14.758 -3.043 1 97.31 72 ASN A C 1
ATOM 553 O O . ASN A 1 72 ? -5.727 13.984 -2.504 1 97.31 72 ASN A O 1
ATOM 557 N N . ILE A 1 73 ? -7.195 15.648 -2.416 1 97.19 73 ILE A N 1
ATOM 558 C CA . ILE A 1 73 ? -7.211 15.68 -0.958 1 97.19 73 ILE A CA 1
ATOM 559 C C . ILE A 1 73 ? -8.484 15.023 -0.438 1 97.19 73 ILE A C 1
ATOM 561 O O . ILE A 1 73 ? -9.594 15.453 -0.763 1 97.19 73 ILE A O 1
ATOM 565 N N . SER A 1 74 ? -8.352 14.016 0.349 1 94.06 74 SER A N 1
ATOM 566 C CA . SER A 1 74 ? -9.461 13.203 0.825 1 94.06 74 SER A CA 1
ATOM 567 C C . SER A 1 74 ? -10.219 13.906 1.948 1 94.06 74 SER A C 1
ATOM 569 O O . SER A 1 74 ? -9.672 14.789 2.611 1 94.06 74 SER A O 1
ATOM 571 N N . LYS A 1 75 ? -11.484 13.461 2.016 1 90.62 75 LYS A N 1
ATOM 572 C CA . LYS A 1 75 ? -12.227 13.898 3.195 1 90.62 75 LYS A CA 1
ATOM 573 C C . LYS A 1 75 ? -11.648 13.289 4.469 1 90.62 75 LYS A C 1
ATOM 575 O O . LYS A 1 75 ? -11.656 12.07 4.637 1 90.62 75 LYS A O 1
ATOM 580 N N . SER A 1 76 ? -11.023 14.133 5.242 1 90.56 76 SER A N 1
ATOM 581 C CA . SER A 1 76 ? -10.383 13.742 6.492 1 90.56 76 SER A CA 1
ATOM 582 C C . SER A 1 76 ? -10.336 14.914 7.477 1 90.56 76 SER A C 1
ATOM 584 O O . SER A 1 76 ? -10.672 16.047 7.121 1 90.56 76 SER A O 1
ATOM 586 N N . PRO A 1 77 ? -9.953 14.633 8.742 1 87.75 77 PRO A N 1
ATOM 587 C CA . PRO A 1 77 ? -9.836 15.727 9.703 1 87.75 77 PRO A CA 1
ATOM 588 C C . PRO A 1 77 ? -8.781 16.75 9.297 1 87.75 77 PRO A C 1
ATOM 590 O O . PRO A 1 77 ? -8.789 17.891 9.805 1 87.75 77 PRO A O 1
ATOM 593 N N . LEU A 1 78 ? -7.93 16.422 8.266 1 94.62 78 LEU A N 1
ATOM 594 C CA . LEU A 1 78 ? -6.836 17.297 7.875 1 94.62 78 LEU A CA 1
ATOM 595 C C . LEU A 1 78 ? -7.094 17.906 6.5 1 94.62 78 LEU A C 1
ATOM 597 O O . LEU A 1 78 ? -6.23 18.594 5.945 1 94.62 78 LEU A O 1
ATOM 601 N N . LYS A 1 79 ? -8.211 17.719 5.848 1 92.69 79 LYS A N 1
ATOM 602 C CA . LYS A 1 79 ? -8.531 18.047 4.461 1 92.69 79 LYS A CA 1
ATOM 603 C C . LYS A 1 79 ? -8.156 19.484 4.133 1 92.69 79 LYS A C 1
ATOM 605 O O . LYS A 1 79 ? -7.617 19.766 3.064 1 92.69 79 LYS A O 1
ATOM 610 N N . GLU A 1 80 ? -8.305 20.422 5.086 1 93.69 80 GLU A N 1
ATOM 611 C CA . GLU A 1 80 ? -8.055 21.828 4.766 1 93.69 80 GLU A CA 1
ATOM 612 C C . GLU A 1 80 ? -6.652 22.25 5.203 1 93.69 80 GLU A C 1
ATOM 614 O O . GLU A 1 80 ? -6.254 23.391 5 1 93.69 80 GLU A O 1
ATOM 619 N N . ARG A 1 81 ? -5.934 21.266 5.629 1 98.06 81 ARG A N 1
ATOM 620 C CA . ARG A 1 81 ? -4.676 21.672 6.246 1 98.06 81 ARG A CA 1
ATOM 621 C C . ARG A 1 81 ? -3.508 20.844 5.727 1 98.06 81 ARG A C 1
ATOM 623 O O . ARG A 1 81 ? -2.422 20.859 6.305 1 98.06 81 ARG A O 1
ATOM 630 N N . VAL A 1 82 ? -3.703 20.109 4.574 1 98.12 82 VAL A N 1
ATOM 631 C CA . VAL A 1 82 ? -2.594 19.328 4.047 1 98.12 82 VAL A CA 1
ATOM 632 C C . VAL A 1 82 ? -2.268 19.781 2.625 1 98.12 82 VAL A C 1
ATOM 634 O O . VAL A 1 82 ? -3.139 20.266 1.909 1 98.12 82 VAL A O 1
ATOM 637 N N . ALA A 1 83 ? -1.035 19.562 2.246 1 96.81 83 ALA A N 1
ATOM 638 C CA . ALA A 1 83 ? -0.543 19.828 0.896 1 96.81 83 ALA A CA 1
ATOM 639 C C . ALA A 1 83 ? 0.634 18.922 0.553 1 96.81 83 ALA A C 1
ATOM 641 O O . ALA A 1 83 ? 1.283 18.375 1.446 1 96.81 83 ALA A O 1
ATOM 642 N N . PHE A 1 84 ? 0.813 18.812 -0.783 1 95.12 84 PHE A N 1
ATOM 643 C CA . PHE A 1 84 ? 1.964 18.047 -1.259 1 95.12 84 PHE A CA 1
ATOM 644 C C . PHE A 1 84 ? 3.115 18.984 -1.622 1 95.12 84 PHE A C 1
ATOM 646 O O . PHE A 1 84 ? 2.904 20.016 -2.25 1 95.12 84 PHE A O 1
ATOM 653 N N . ASP A 1 85 ? 4.258 18.641 -1.194 1 93.69 85 ASP A N 1
ATOM 654 C CA . ASP A 1 85 ? 5.504 19.156 -1.746 1 93.69 85 ASP A CA 1
ATOM 655 C C . ASP A 1 85 ? 6.379 18.031 -2.291 1 93.69 85 ASP A C 1
ATOM 657 O O . ASP A 1 85 ? 7.141 17.406 -1.544 1 93.69 85 ASP A O 1
ATOM 661 N N . LYS A 1 86 ? 6.348 17.906 -3.656 1 92.5 86 LYS A N 1
ATOM 662 C CA . LYS A 1 86 ? 6.902 16.703 -4.277 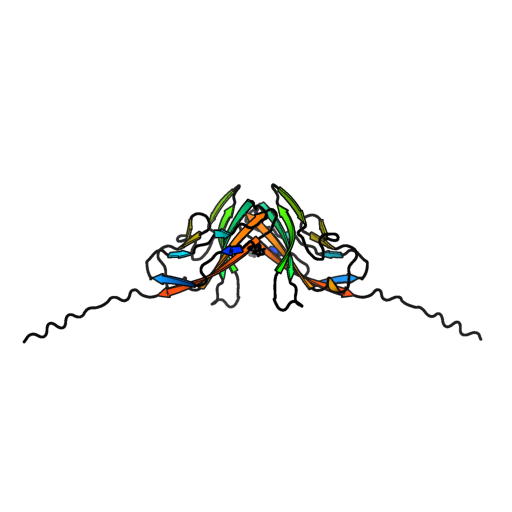1 92.5 86 LYS A CA 1
ATOM 663 C C . LYS A 1 86 ? 6.285 15.445 -3.686 1 92.5 86 LYS A C 1
ATOM 665 O O . LYS A 1 86 ? 5.098 15.18 -3.883 1 92.5 86 LYS A O 1
ATOM 670 N N . HIS A 1 87 ? 7.039 14.703 -2.887 1 96.5 87 HIS A N 1
ATOM 671 C CA . HIS A 1 87 ? 6.5 13.492 -2.287 1 96.5 87 HIS A CA 1
ATOM 672 C C . HIS A 1 87 ? 6.227 13.68 -0.8 1 96.5 87 HIS A C 1
ATOM 674 O O . HIS A 1 87 ? 5.672 12.797 -0.146 1 96.5 87 HIS A O 1
ATOM 680 N N . SER A 1 88 ? 6.43 14.875 -0.29 1 98.31 88 SER A N 1
ATOM 681 C CA . SER A 1 88 ? 6.344 15.148 1.141 1 98.31 88 SER A CA 1
ATOM 682 C C . SER A 1 88 ? 4.969 15.68 1.522 1 98.31 88 SER A C 1
ATOM 684 O O . SER A 1 88 ? 4.25 16.219 0.677 1 98.31 88 SER A O 1
ATOM 686 N N . LEU A 1 89 ? 4.66 15.539 2.77 1 98.62 89 LEU A N 1
ATOM 687 C CA . LEU A 1 89 ? 3.391 16.031 3.297 1 98.62 89 LEU A CA 1
ATOM 688 C C . LEU A 1 89 ? 3.6 17.297 4.125 1 98.62 89 LEU A C 1
ATOM 690 O O . LEU A 1 89 ? 4.43 17.312 5.039 1 98.62 89 LEU A O 1
ATOM 694 N N . ILE A 1 90 ? 2.865 18.312 3.77 1 98.69 90 ILE A N 1
ATOM 695 C CA . ILE A 1 90 ? 2.822 19.516 4.594 1 98.69 90 ILE A CA 1
ATOM 696 C C . ILE A 1 90 ? 1.529 19.547 5.406 1 98.69 90 ILE A C 1
ATOM 698 O O . ILE A 1 90 ? 0.44 19.375 4.852 1 98.69 90 ILE A O 1
ATOM 702 N N . ILE A 1 91 ? 1.625 19.703 6.676 1 98.31 91 ILE A N 1
ATOM 703 C CA . ILE A 1 91 ? 0.479 19.922 7.551 1 98.31 91 ILE A CA 1
ATOM 704 C C . ILE A 1 91 ? 0.525 21.344 8.109 1 98.31 91 ILE A C 1
ATOM 706 O O . ILE A 1 91 ? 1.49 21.734 8.773 1 98.31 91 ILE A O 1
ATOM 710 N N . LYS A 1 92 ? -0.495 22.047 7.867 1 98.38 92 LYS A N 1
ATOM 711 C CA . LYS A 1 92 ? -0.538 23.453 8.266 1 98.38 92 LYS A CA 1
ATOM 712 C C . LYS A 1 92 ? -1.152 23.609 9.648 1 98.38 92 LYS A C 1
ATOM 714 O O . LYS A 1 92 ? -2.031 22.844 10.039 1 98.38 92 LYS A O 1
ATOM 719 N N . ALA A 1 93 ? -0.72 24.594 10.383 1 97.38 93 ALA A N 1
ATOM 720 C CA . ALA A 1 93 ? -1.319 25 11.656 1 97.38 93 ALA A CA 1
ATOM 721 C C . ALA A 1 93 ? -1.548 23.781 12.562 1 97.38 93 ALA A C 1
ATOM 723 O O . ALA A 1 93 ? -2.682 23.516 12.961 1 97.38 93 ALA A O 1
ATOM 724 N N . LEU A 1 94 ? -0.495 23.203 12.984 1 97.31 94 LEU A N 1
ATOM 725 C CA . LEU A 1 94 ? -0.501 21.953 13.727 1 97.31 94 LEU A CA 1
ATOM 726 C C . LEU A 1 94 ? -1.354 22.078 14.992 1 97.31 94 LEU A C 1
ATOM 728 O O . LEU A 1 94 ? -1.305 23.094 15.68 1 97.31 94 LEU A O 1
ATOM 732 N N . GLU A 1 95 ? -2.127 21.078 15.25 1 95.88 95 GLU A N 1
ATOM 733 C CA . GLU A 1 95 ? -2.877 20.906 16.484 1 95.88 95 GLU A CA 1
ATOM 734 C C . GLU A 1 95 ? -2.373 19.688 17.266 1 95.88 95 GLU A C 1
ATOM 736 O O . GLU A 1 95 ? -1.754 18.781 16.703 1 95.88 95 GLU A O 1
ATOM 741 N N . MET A 1 96 ? -2.67 19.625 18.562 1 94.88 96 MET A N 1
ATOM 742 C CA . MET A 1 96 ? -2.24 18.5 19.391 1 94.88 96 MET A CA 1
ATOM 743 C C . MET A 1 96 ? -2.787 17.188 18.859 1 94.88 96 MET A C 1
ATOM 745 O O . MET A 1 96 ? -2.104 16.156 18.906 1 94.88 96 MET A O 1
ATOM 749 N N . LYS A 1 97 ? -3.92 17.203 18.281 1 93 97 LYS A N 1
ATOM 750 C CA . LYS A 1 97 ? -4.598 15.984 17.844 1 93 97 LYS A CA 1
ATOM 751 C C . LYS A 1 97 ? -3.982 15.453 16.547 1 93 97 LYS A C 1
ATOM 753 O O . LYS A 1 97 ? -4.293 14.344 16.125 1 93 97 LYS A O 1
ATOM 758 N N . ASP A 1 98 ? -3.129 16.266 15.953 1 95.62 98 ASP A N 1
ATOM 759 C CA . ASP A 1 98 ? -2.502 15.852 14.703 1 95.62 98 ASP A CA 1
ATOM 760 C C . ASP A 1 98 ? -1.385 14.844 14.961 1 95.62 98 ASP A C 1
ATOM 762 O O . ASP A 1 98 ? -0.885 14.211 14.023 1 95.62 98 ASP A O 1
ATOM 766 N N . ALA A 1 99 ? -0.952 14.688 16.25 1 95.56 99 ALA A N 1
ATOM 767 C CA . ALA A 1 99 ? 0.075 13.695 16.562 1 95.56 99 ALA A CA 1
ATOM 768 C C . ALA A 1 99 ? -0.37 12.297 16.156 1 95.56 99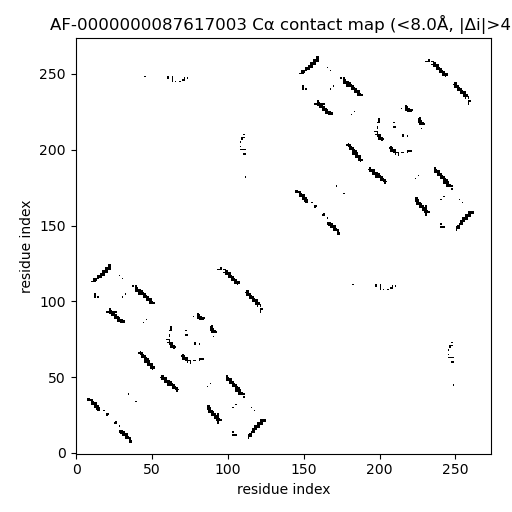 ALA A C 1
ATOM 770 O O . ALA A 1 99 ? -1.544 11.945 16.297 1 95.56 99 ALA A O 1
ATOM 771 N N . GLY A 1 100 ? 0.597 11.57 15.633 1 94.75 100 GLY A N 1
ATOM 772 C CA . GLY A 1 100 ? 0.274 10.219 15.203 1 94.75 100 GLY A CA 1
ATOM 773 C C . GLY A 1 100 ? 1.284 9.648 14.227 1 94.75 100 GLY A C 1
ATOM 774 O O . GLY A 1 100 ? 2.391 10.18 14.086 1 94.75 100 GLY A O 1
ATOM 775 N N . SER A 1 101 ? 0.945 8.539 13.633 1 96.62 101 SER A N 1
ATOM 776 C CA . SER A 1 101 ? 1.792 7.859 12.656 1 96.62 101 SER A CA 1
ATOM 777 C C . SER A 1 101 ? 1.309 8.109 11.234 1 96.62 101 SER A C 1
ATOM 779 O O . SER A 1 101 ? 0.161 7.809 10.898 1 96.62 101 SER A O 1
ATOM 781 N N . TYR A 1 102 ? 2.178 8.664 10.461 1 96.94 102 TYR A N 1
ATOM 782 C CA . TYR A 1 102 ? 1.893 8.984 9.07 1 96.94 102 TYR A CA 1
ATOM 783 C C . TYR A 1 102 ? 2.709 8.109 8.133 1 96.94 102 TYR A C 1
ATOM 785 O O . TYR A 1 102 ? 3.932 8.016 8.258 1 96.94 102 TYR A O 1
ATOM 793 N N . THR A 1 103 ? 2.068 7.512 7.152 1 97.62 103 THR A N 1
ATOM 794 C CA . THR A 1 103 ? 2.754 6.609 6.234 1 97.62 103 THR A CA 1
ATOM 795 C C . THR A 1 103 ? 2.756 7.18 4.816 1 97.62 103 THR A C 1
ATOM 797 O O . THR A 1 103 ? 1.702 7.527 4.281 1 97.62 103 THR A O 1
ATOM 800 N N . CYS A 1 104 ? 3.916 7.328 4.289 1 98.5 104 CYS A N 1
ATOM 801 C CA . CYS A 1 104 ? 4.105 7.633 2.875 1 98.5 104 CYS A CA 1
ATOM 802 C C . CYS A 1 104 ? 4.141 6.359 2.041 1 98.5 104 CYS A C 1
ATOM 804 O O . CYS A 1 104 ? 4.875 5.422 2.363 1 98.5 104 CYS A O 1
ATOM 806 N N . SER A 1 105 ? 3.363 6.285 1.012 1 97.94 105 SER A N 1
ATOM 807 C CA . SER A 1 105 ? 3.357 5.172 0.068 1 97.94 105 SER A CA 1
ATOM 808 C C . SER A 1 105 ? 3.674 5.645 -1.347 1 97.94 105 SER A C 1
ATOM 810 O O . SER A 1 105 ? 2.93 6.445 -1.921 1 97.94 105 SER A O 1
ATOM 812 N N . ILE A 1 106 ? 4.711 5.113 -1.913 1 98 106 ILE A N 1
ATOM 813 C CA . ILE A 1 106 ? 5.098 5.453 -3.277 1 98 106 ILE A CA 1
ATOM 814 C C . ILE A 1 106 ? 4.91 4.238 -4.184 1 98 106 ILE A C 1
ATOM 816 O O . ILE A 1 106 ? 5.633 3.248 -4.066 1 98 106 ILE A O 1
ATOM 820 N N . SER A 1 107 ? 3.926 4.328 -5.023 1 97.88 107 SER A N 1
ATOM 821 C CA . SER A 1 107 ? 3.725 3.299 -6.043 1 97.88 107 SER A CA 1
ATOM 822 C C . SER A 1 107 ? 4.586 3.561 -7.27 1 97.88 107 SER A C 1
ATOM 824 O O . SER A 1 107 ? 4.598 4.672 -7.805 1 97.88 107 SER A O 1
ATOM 826 N N . THR A 1 108 ? 5.289 2.51 -7.652 1 97.56 108 THR A N 1
ATOM 827 C CA . THR A 1 108 ? 6.18 2.613 -8.797 1 97.56 108 THR A CA 1
ATOM 828 C C . THR A 1 108 ? 5.973 1.437 -9.75 1 97.56 108 THR A C 1
ATOM 830 O O . THR A 1 108 ? 5.359 0.434 -9.383 1 97.56 108 THR A O 1
ATOM 833 N N . PHE A 1 109 ? 6.438 1.638 -10.961 1 97 109 PHE A N 1
ATOM 834 C CA . PHE A 1 109 ? 6.559 0.549 -11.922 1 97 109 PHE A CA 1
ATOM 835 C C . PHE A 1 109 ? 7.977 0.475 -12.484 1 97 109 PHE A C 1
ATOM 837 O O . PHE A 1 109 ? 8.555 1.495 -12.859 1 97 109 PHE A O 1
ATOM 844 N N . PRO A 1 110 ? 8.555 -0.675 -12.43 1 96.69 110 PRO A N 1
ATOM 845 C CA . PRO A 1 110 ? 7.891 -1.979 -12.328 1 96.69 110 PRO A CA 1
ATOM 846 C C . PRO A 1 110 ? 7.98 -2.578 -10.93 1 96.69 110 PRO A C 1
ATOM 848 O O . PRO A 1 110 ? 7.438 -3.658 -10.68 1 96.69 110 PRO A O 1
ATOM 851 N N . SER A 1 111 ? 8.508 -1.919 -9.977 1 95.31 111 SER A N 1
ATOM 852 C CA . SER A 1 111 ? 8.969 -2.572 -8.758 1 95.31 111 SER A CA 1
ATOM 853 C C . SER A 1 111 ? 7.852 -2.684 -7.727 1 95.31 111 SER A C 1
ATOM 855 O O . SER A 1 111 ? 7.98 -3.416 -6.742 1 95.31 111 SER A O 1
ATOM 857 N N . GLY A 1 112 ? 6.773 -1.989 -7.891 1 96.81 112 GLY A N 1
ATOM 858 C CA . GLY A 1 112 ? 5.707 -2.041 -6.902 1 96.81 112 GLY A CA 1
ATOM 859 C C . GLY A 1 112 ? 5.707 -0.851 -5.965 1 96.81 112 GLY A C 1
ATOM 860 O O . GLY A 1 112 ? 6.109 0.25 -6.348 1 96.81 112 GLY A O 1
ATOM 861 N N . THR A 1 113 ? 5.199 -1.049 -4.773 1 97 113 THR A N 1
ATOM 862 C CA . THR A 1 113 ? 5 0.049 -3.836 1 97 113 THR A CA 1
ATOM 863 C C . THR A 1 113 ? 6.016 -0.019 -2.699 1 97 113 THR A C 1
ATOM 865 O O . THR A 1 113 ? 6.301 -1.1 -2.178 1 97 113 THR A O 1
ATOM 868 N N . PHE A 1 114 ? 6.488 1.166 -2.354 1 95.94 114 PHE A N 1
ATOM 869 C CA . PHE A 1 114 ? 7.348 1.32 -1.186 1 95.94 114 PHE A CA 1
ATOM 870 C C . PHE A 1 114 ? 6.695 2.225 -0.147 1 95.94 114 PHE A C 1
ATOM 872 O O . PHE A 1 114 ? 6.047 3.213 -0.498 1 95.94 114 PHE A O 1
ATOM 879 N N . GLU A 1 115 ? 6.996 1.878 1.158 1 96.44 115 GLU A N 1
ATOM 880 C CA . GLU A 1 115 ? 6.359 2.66 2.213 1 96.44 115 GLU A CA 1
ATOM 881 C C . GLU A 1 115 ? 7.359 3.035 3.303 1 96.44 115 GLU A C 1
ATOM 883 O O . GLU A 1 115 ? 8.344 2.32 3.525 1 96.44 115 GLU A O 1
ATOM 888 N N . GLY A 1 116 ? 7.098 4.152 3.887 1 96.69 116 GLY A N 1
ATOM 889 C CA . GLY A 1 116 ? 7.773 4.605 5.094 1 96.69 116 GLY A CA 1
ATOM 890 C C . GLY A 1 116 ? 6.852 5.328 6.059 1 96.69 116 GLY A C 1
ATOM 891 O O . GLY A 1 116 ? 5.965 6.07 5.637 1 96.69 116 GLY A O 1
ATOM 892 N N . THR A 1 117 ? 7.094 5.113 7.379 1 97.38 117 THR A N 1
ATOM 893 C CA . THR A 1 117 ? 6.215 5.699 8.383 1 97.38 117 THR A CA 1
ATOM 894 C C . THR A 1 117 ? 6.977 6.691 9.258 1 97.38 117 THR A C 1
ATOM 896 O O . THR A 1 117 ? 8.109 6.426 9.664 1 97.38 117 THR A O 1
ATOM 899 N N . THR A 1 118 ? 6.359 7.844 9.438 1 98.06 118 THR A N 1
ATOM 900 C CA . THR A 1 118 ? 6.883 8.891 10.312 1 98.06 118 THR A CA 1
ATOM 901 C C . THR A 1 118 ? 5.98 9.078 11.523 1 98.06 118 THR A C 1
ATOM 903 O O . THR A 1 118 ? 4.762 9.188 11.391 1 98.06 118 THR A O 1
ATOM 906 N N . LYS A 1 119 ? 6.539 9.055 12.672 1 97.75 119 LYS A N 1
ATOM 907 C CA . LYS A 1 119 ? 5.828 9.477 13.875 1 97.75 119 LYS A CA 1
ATOM 908 C C . LYS A 1 119 ? 5.895 10.992 14.047 1 97.75 119 LYS A C 1
ATOM 910 O O . LYS A 1 119 ? 6.977 11.562 14.195 1 97.75 119 LYS A O 1
ATOM 915 N N . LEU A 1 120 ? 4.781 11.633 14.039 1 97.75 120 LEU A N 1
ATOM 916 C CA . LEU A 1 120 ? 4.711 13.07 14.289 1 97.75 120 LEU A CA 1
ATOM 917 C C . LEU A 1 120 ? 4.402 13.352 15.758 1 97.75 120 LEU A C 1
ATOM 919 O O . LEU A 1 120 ? 3.381 12.898 16.281 1 97.75 120 LEU A O 1
ATOM 923 N N . VAL A 1 121 ? 5.258 14.031 16.391 1 97.44 121 VAL A N 1
ATOM 924 C CA . VAL A 1 121 ? 5.059 14.5 17.766 1 97.44 121 VAL A CA 1
ATOM 925 C C . VAL A 1 121 ? 4.781 16 17.75 1 97.44 121 VAL A C 1
ATOM 927 O O . VAL A 1 121 ? 5.453 16.766 17.062 1 97.44 121 VAL A O 1
ATOM 930 N N . VAL A 1 122 ? 3.781 16.391 18.547 1 97.38 122 VAL A N 1
ATOM 931 C CA . VAL A 1 122 ? 3.43 17.797 18.625 1 97.38 122 VAL A CA 1
ATOM 932 C C . VAL A 1 122 ? 3.734 18.344 20.016 1 97.38 122 VAL A C 1
ATOM 934 O O . VAL A 1 122 ? 3.293 17.766 21.016 1 97.38 122 VAL A O 1
ATOM 937 N N . GLU A 1 123 ? 4.5 19.438 20.062 1 96.06 123 GLU A N 1
ATOM 938 C CA . GLU A 1 123 ? 4.883 20.047 21.328 1 96.06 123 GLU A CA 1
ATOM 939 C C . GLU A 1 123 ? 4.398 21.5 21.422 1 96.06 123 GLU A C 1
ATOM 941 O O . GLU A 1 123 ? 4.199 22.156 20.391 1 96.06 123 GLU A O 1
ATOM 946 N N . GLY A 1 124 ? 4.078 21.984 22.672 1 91.19 124 GLY A N 1
ATOM 947 C CA . GLY A 1 124 ? 3.707 23.375 22.922 1 91.19 124 GLY A CA 1
ATOM 948 C C . GLY A 1 124 ? 4.863 24.328 22.75 1 91.19 124 GLY A C 1
ATOM 949 O O . GLY A 1 124 ? 6.027 23.938 22.781 1 91.19 124 GLY A O 1
ATOM 950 N N . LYS A 1 125 ? 4.508 25.594 22.406 1 80.06 125 LYS A N 1
ATOM 951 C CA . LYS A 1 125 ? 5.531 26.641 22.297 1 80.06 125 LYS A CA 1
ATOM 952 C C . LYS A 1 125 ? 6.039 27.062 23.672 1 80.06 125 LYS A C 1
ATOM 954 O O . LYS A 1 125 ? 5.266 27.141 24.625 1 80.06 125 LYS A O 1
ATOM 959 N N . VAL A 1 126 ? 7.199 26.672 24.062 1 67.19 126 VAL A N 1
ATOM 960 C CA . VAL A 1 126 ? 7.742 27.141 25.328 1 67.19 126 VAL A CA 1
ATOM 961 C C . VAL A 1 126 ? 7.742 28.656 25.375 1 67.19 126 VAL A C 1
ATOM 963 O O . VAL A 1 126 ? 8.289 29.312 24.484 1 67.19 126 VAL A O 1
ATOM 966 N N . VAL A 1 127 ? 6.703 29.312 25.844 1 61.53 127 VAL A N 1
ATOM 967 C CA . VAL A 1 127 ? 6.742 30.75 26.109 1 61.53 127 VAL A CA 1
ATOM 968 C C . VAL A 1 127 ? 7.727 31.031 27.234 1 61.53 127 VAL A C 1
ATOM 970 O O . VAL A 1 127 ? 7.613 30.469 28.328 1 61.53 127 VAL A O 1
ATOM 973 N N . ASN A 1 128 ? 8.938 31.094 26.844 1 56.78 128 ASN A N 1
ATOM 974 C CA . ASN A 1 128 ? 9.797 31.609 27.906 1 56.78 128 ASN A CA 1
ATOM 975 C C . ASN A 1 128 ? 9.164 32.812 28.594 1 56.78 128 ASN A C 1
ATOM 977 O O . ASN A 1 128 ? 8.977 33.875 27.969 1 56.78 128 ASN A O 1
ATOM 981 N N . CYS A 1 129 ? 8.18 32.562 29.422 1 53.16 129 CYS A N 1
ATOM 982 C CA . CYS A 1 129 ? 7.777 33.719 30.25 1 53.16 129 CYS A CA 1
ATOM 983 C C . CYS A 1 129 ? 8.953 34.219 31.062 1 53.16 129 CYS A C 1
ATOM 985 O O . CYS A 1 129 ? 9.422 33.562 32 1 53.16 129 CYS A O 1
ATOM 987 N N . PHE A 1 130 ? 9.969 34.719 30.453 1 53.06 130 PHE A N 1
ATOM 988 C CA . PHE A 1 130 ? 10.969 35.438 31.203 1 53.06 130 PHE A CA 1
ATOM 989 C C . PHE A 1 130 ? 10.305 36.438 32.156 1 53.06 130 PHE A C 1
ATOM 991 O O . PHE A 1 130 ? 9.656 37.406 31.703 1 53.06 130 PHE A O 1
ATOM 998 N N . TYR A 1 131 ? 9.68 35.938 33.219 1 52.06 131 TYR A N 1
ATOM 999 C CA . TYR A 1 131 ? 9.328 36.875 34.312 1 52.06 131 TYR A CA 1
ATOM 1000 C C . TYR A 1 131 ? 10.555 37.625 34.781 1 52.06 131 TYR A C 1
ATOM 1002 O O . TYR A 1 131 ? 11.516 37.031 35.281 1 52.06 131 TYR A O 1
ATOM 1010 N N . THR A 1 132 ? 11.086 38.625 34.125 1 53.34 132 THR A N 1
ATOM 1011 C CA . THR A 1 132 ? 12.055 3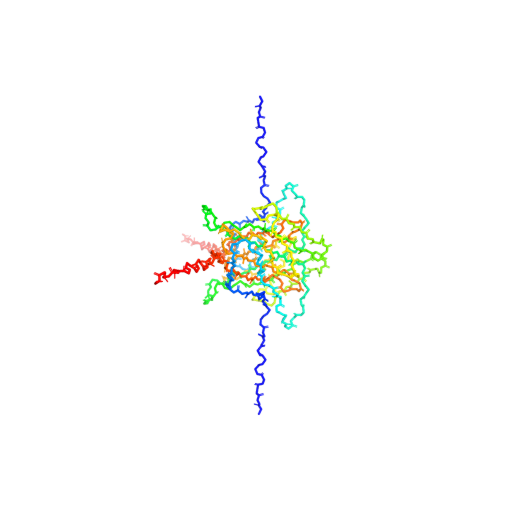9.562 34.656 1 53.34 132 THR A CA 1
ATOM 1012 C C . THR A 1 132 ? 11.633 40.031 36.062 1 53.34 132 THR A C 1
ATOM 1014 O O . THR A 1 132 ? 10.578 40.656 36.219 1 53.34 132 THR A O 1
ATOM 1017 N N . LEU A 1 133 ? 11.82 39.25 37.094 1 50.59 133 LEU A N 1
ATOM 1018 C CA . LEU A 1 133 ? 11.711 39.719 38.469 1 50.59 133 LEU A CA 1
ATOM 1019 C C . LEU A 1 133 ? 12.539 41 38.688 1 50.59 133 LEU A C 1
ATOM 1021 O O . LEU A 1 133 ? 13.766 40.969 38.594 1 50.59 133 LEU A O 1
ATOM 1025 N N . SER A 1 134 ? 12.086 42.094 38.219 1 51.25 134 SER A N 1
ATOM 1026 C CA . SER A 1 134 ? 12.672 43.344 38.656 1 51.25 134 SER A CA 1
ATOM 1027 C C . SER A 1 134 ? 12.773 43.438 40.156 1 51.25 134 SER A C 1
ATOM 1029 O O . SER A 1 134 ? 11.758 43.438 40.875 1 51.25 134 SER A O 1
ATOM 1031 N N . ILE A 1 135 ? 13.727 42.844 40.75 1 51.44 135 ILE A N 1
ATOM 1032 C CA . ILE A 1 135 ? 14.086 43.062 42.125 1 51.44 135 ILE A CA 1
ATOM 1033 C C . ILE A 1 135 ? 14.328 44.562 42.375 1 51.44 135 ILE A C 1
ATOM 1035 O O . ILE A 1 135 ? 15.227 45.156 41.75 1 51.44 135 ILE A O 1
ATOM 1039 N N . ILE A 1 136 ? 13.297 45.312 42.625 1 48.41 136 ILE A N 1
ATOM 1040 C CA . ILE A 1 136 ? 13.375 46.688 43.125 1 48.41 136 ILE A CA 1
ATOM 1041 C C . ILE A 1 136 ? 14.164 46.719 44.406 1 48.41 136 ILE A C 1
ATOM 1043 O O . ILE A 1 136 ? 13.766 46.125 45.406 1 48.41 136 ILE A O 1
ATOM 1047 N N . TYR A 1 137 ? 15.477 46.75 44.25 1 39.12 137 TYR A N 1
ATOM 1048 C CA . TYR A 1 137 ? 16.25 47.281 45.375 1 39.12 137 TYR A CA 1
ATOM 1049 C C . TYR A 1 137 ? 16.031 48.781 45.531 1 39.12 137 TYR A C 1
ATOM 1051 O O . TYR A 1 137 ? 15.836 49.5 44.531 1 39.12 137 TYR A O 1
ATOM 1059 N N . PRO B 1 1 ? -42.625 5.676 5.688 1 41.34 1 PRO B N 1
ATOM 1060 C CA 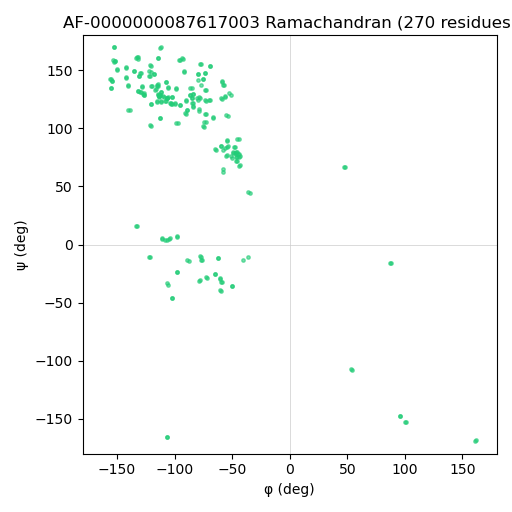. PRO B 1 1 ? -41.344 6.082 5.098 1 41.34 1 PRO B CA 1
ATOM 1061 C C . PRO B 1 1 ? -40.219 5.074 5.363 1 41.34 1 PRO B C 1
ATOM 1063 O O . PRO B 1 1 ? -39.875 4.809 6.52 1 41.34 1 PRO B O 1
ATOM 1066 N N . ILE B 1 2 ? -40.031 4.02 4.586 1 45.72 2 ILE B N 1
ATOM 1067 C CA . ILE B 1 2 ? -38.938 3.057 4.656 1 45.72 2 ILE B CA 1
ATOM 1068 C C . ILE B 1 2 ? -37.594 3.775 4.461 1 45.72 2 ILE B C 1
ATOM 1070 O O . ILE B 1 2 ? -37.344 4.34 3.395 1 45.72 2 ILE B O 1
ATOM 1074 N N . GLY B 1 3 ? -37 4.324 5.402 1 44.75 3 GLY B N 1
ATOM 1075 C CA . GLY B 1 3 ? -35.656 4.902 5.355 1 44.75 3 GLY B CA 1
ATOM 1076 C C . GLY B 1 3 ? -34.656 4.008 4.664 1 44.75 3 GLY B C 1
ATOM 1077 O O . GLY B 1 3 ? -34.438 2.869 5.082 1 44.75 3 GLY B O 1
ATOM 1078 N N . PHE B 1 4 ? -34.5 4.172 3.383 1 46.09 4 PHE B N 1
ATOM 1079 C CA . PHE B 1 4 ? -33.438 3.533 2.621 1 46.09 4 PHE B CA 1
ATOM 1080 C C . PHE B 1 4 ? -32.094 3.709 3.316 1 46.09 4 PHE B C 1
ATOM 1082 O O . PHE B 1 4 ? -31.562 4.824 3.404 1 46.09 4 PHE B O 1
ATOM 1089 N N . LEU B 1 5 ? -31.766 2.9 4.238 1 47.19 5 LEU B N 1
ATOM 1090 C CA . LEU B 1 5 ? -30.406 2.863 4.758 1 47.19 5 LEU B CA 1
ATOM 1091 C C . LEU B 1 5 ? -29.391 2.828 3.621 1 47.19 5 LEU B C 1
ATOM 1093 O O . LEU B 1 5 ? -29.328 1.858 2.861 1 47.19 5 LEU B O 1
ATOM 1097 N N . CYS B 1 6 ? -29.109 3.963 3.002 1 48.81 6 CYS B N 1
ATOM 1098 C CA . CYS B 1 6 ? -28 4.07 2.064 1 48.81 6 CYS B CA 1
ATOM 1099 C C . CYS B 1 6 ? -26.75 3.383 2.609 1 48.81 6 CYS B C 1
ATOM 1101 O O . CYS B 1 6 ? -26.109 3.898 3.52 1 48.81 6 CYS B O 1
ATOM 1103 N N . VAL B 1 7 ? -26.75 2.074 2.736 1 50.84 7 VAL B N 1
ATOM 1104 C CA . VAL B 1 7 ? -25.516 1.39 3.086 1 50.84 7 VAL B CA 1
ATOM 1105 C C . VAL B 1 7 ? -24.375 1.934 2.238 1 50.84 7 VAL B C 1
ATOM 1107 O O . VAL B 1 7 ? -24.312 1.702 1.027 1 50.84 7 VAL B O 1
ATOM 1110 N N . PHE B 1 8 ? -23.859 3.15 2.521 1 55.5 8 PHE B N 1
ATOM 1111 C CA . PHE B 1 8 ? -22.656 3.594 1.843 1 55.5 8 PHE B CA 1
ATOM 1112 C C . PHE B 1 8 ? -21.594 2.49 1.838 1 55.5 8 PHE B C 1
ATOM 1114 O O . PHE B 1 8 ? -20.984 2.209 2.865 1 55.5 8 PHE B O 1
ATOM 1121 N N . MET B 1 9 ? -21.781 1.535 0.904 1 61.62 9 MET B N 1
ATOM 1122 C CA . MET B 1 9 ? -20.781 0.474 0.826 1 61.62 9 MET B CA 1
ATOM 1123 C C . MET B 1 9 ? -19.375 1.057 0.674 1 61.62 9 MET B C 1
ATOM 1125 O O . MET B 1 9 ? -19.156 1.919 -0.176 1 61.62 9 MET B O 1
ATOM 1129 N N . ALA B 1 10 ? -18.484 0.962 1.657 1 71.12 10 ALA B N 1
ATOM 1130 C CA . ALA B 1 10 ? -17.078 1.394 1.644 1 71.12 10 ALA B CA 1
ATOM 1131 C C . ALA B 1 10 ? -16.312 0.693 0.534 1 71.12 10 ALA B C 1
ATOM 1133 O O . ALA B 1 10 ? -16.562 -0.47 0.222 1 71.12 10 ALA B O 1
ATOM 1134 N N . GLN B 1 11 ? -15.672 1.396 -0.321 1 85.31 11 GLN B N 1
ATOM 1135 C CA . GLN B 1 11 ? -14.781 0.854 -1.345 1 85.31 11 GLN B CA 1
ATOM 1136 C C . GLN B 1 11 ? -13.68 0.005 -0.723 1 85.31 11 GLN B C 1
ATOM 1138 O O . GLN B 1 11 ? -13.117 0.371 0.311 1 85.31 11 GLN B O 1
ATOM 1143 N N . LYS B 1 12 ? -13.539 -1.242 -1.229 1 89.75 12 LYS B N 1
ATOM 1144 C CA . LYS B 1 12 ? -12.531 -2.143 -0.676 1 89.75 12 LYS B CA 1
ATOM 1145 C C . LYS B 1 12 ? -12.023 -3.115 -1.736 1 89.75 12 LYS B C 1
ATOM 1147 O O . LYS B 1 12 ? -12.695 -3.354 -2.74 1 89.75 12 LYS B O 1
ATOM 1152 N N . ALA B 1 13 ? -10.789 -3.535 -1.598 1 95.5 13 ALA B N 1
ATOM 1153 C CA . ALA B 1 13 ? -10.328 -4.711 -2.332 1 95.5 13 ALA B CA 1
ATOM 1154 C C . ALA B 1 13 ? -10.922 -5.988 -1.747 1 95.5 13 ALA B C 1
ATOM 1156 O O . ALA B 1 13 ? -10.594 -6.375 -0.622 1 95.5 13 ALA B O 1
ATOM 1157 N N . GLU B 1 14 ? -11.758 -6.602 -2.506 1 96.62 14 GLU B N 1
ATOM 1158 C CA . GLU B 1 14 ? -12.43 -7.805 -2.029 1 96.62 14 GLU B CA 1
ATOM 1159 C C . GLU B 1 14 ? -11.625 -9.055 -2.371 1 96.62 14 GLU B C 1
ATOM 1161 O O . GLU B 1 14 ? -11.297 -9.289 -3.537 1 96.62 14 GLU B O 1
ATOM 1166 N N . VAL B 1 15 ? -11.32 -9.836 -1.296 1 98.06 15 VAL B N 1
ATOM 1167 C CA . VAL B 1 15 ? -10.602 -11.102 -1.432 1 98.06 15 VAL B CA 1
ATOM 1168 C C . VAL B 1 15 ? -11.305 -12.18 -0.615 1 98.06 15 VAL B C 1
ATOM 1170 O O . VAL B 1 15 ? -12.18 -11.883 0.196 1 98.06 15 VAL B O 1
ATOM 1173 N N . SER B 1 16 ? -11.008 -13.438 -0.971 1 97.62 16 SER B N 1
ATOM 1174 C CA . SER B 1 16 ? -11.336 -14.516 -0.04 1 97.62 16 SER B CA 1
ATOM 1175 C C . SER B 1 16 ? -10.312 -14.602 1.085 1 97.62 16 SER B C 1
ATOM 1177 O O . SER B 1 16 ? -9.109 -14.695 0.831 1 97.62 16 SER B O 1
ATOM 1179 N N . PRO B 1 17 ? -10.766 -14.578 2.326 1 97.75 17 PRO B N 1
ATOM 1180 C CA . PRO B 1 17 ? -9.805 -14.609 3.43 1 97.75 17 PRO B CA 1
ATOM 1181 C C . PRO B 1 17 ? -8.945 -15.867 3.436 1 97.75 17 PRO B C 1
ATOM 1183 O O . PRO B 1 17 ? -7.816 -15.852 3.936 1 97.75 17 PRO B O 1
ATOM 1186 N N . LYS B 1 18 ? -9.531 -16.906 2.932 1 98.19 18 LYS B N 1
ATOM 1187 C CA . LYS B 1 18 ? -8.82 -18.188 2.885 1 98.19 18 LYS B CA 1
ATOM 1188 C C . LYS B 1 18 ? -9.102 -18.922 1.58 1 98.19 18 LYS B C 1
ATOM 1190 O O . LYS B 1 18 ? -10.242 -18.969 1.119 1 98.19 18 LYS B O 1
ATOM 1195 N N . VAL B 1 19 ? -8.109 -19.453 1.017 1 98.5 19 VAL B N 1
ATOM 1196 C CA . VAL B 1 19 ? -8.203 -20.312 -0.163 1 98.5 19 VAL B CA 1
ATOM 1197 C C . VAL B 1 19 ? -7.387 -21.578 0.054 1 98.5 19 VAL B C 1
ATOM 1199 O O . VAL B 1 19 ? -6.262 -21.531 0.551 1 98.5 19 VAL B O 1
ATOM 1202 N N . THR B 1 20 ? -7.902 -22.719 -0.202 1 97.81 20 THR B N 1
ATOM 1203 C CA . THR B 1 20 ? -7.211 -24 -0.142 1 97.81 20 THR B CA 1
ATOM 1204 C C . THR B 1 20 ? -6.859 -24.5 -1.544 1 97.81 20 THR B C 1
ATOM 1206 O O . THR B 1 20 ? -7.723 -24.547 -2.422 1 97.81 20 THR B O 1
ATOM 1209 N N . GLY B 1 21 ? -5.617 -24.688 -1.737 1 97.81 21 GLY B N 1
ATOM 1210 C CA . GLY B 1 21 ? -5.137 -25.312 -2.963 1 97.81 21 GLY B CA 1
ATOM 1211 C C . GLY B 1 21 ? -4.535 -26.688 -2.744 1 97.81 21 GLY B C 1
ATOM 1212 O O . GLY B 1 21 ? -4.348 -27.109 -1.603 1 97.81 21 GLY B O 1
ATOM 1213 N N . TYR B 1 22 ? -4.277 -27.359 -3.9 1 97.31 22 TYR B N 1
ATOM 1214 C CA . TYR B 1 22 ? -3.76 -28.719 -3.822 1 97.31 22 TYR B CA 1
ATOM 1215 C C . TYR B 1 22 ? -2.428 -28.844 -4.551 1 97.31 22 TYR B C 1
ATOM 1217 O O . TYR B 1 22 ? -2.242 -28.25 -5.617 1 97.31 22 TYR B O 1
ATOM 1225 N N . LEU B 1 23 ? -1.571 -29.672 -3.996 1 96.75 23 LEU B N 1
ATOM 1226 C CA . LEU B 1 23 ? -0.24 -29.891 -4.559 1 96.75 23 LEU B CA 1
ATOM 1227 C C . LEU B 1 23 ? -0.322 -30.219 -6.043 1 96.75 23 LEU B C 1
ATOM 1229 O O . LEU B 1 23 ? -1.108 -31.078 -6.445 1 96.75 23 LEU B O 1
ATOM 1233 N N . GLY B 1 24 ? 0.492 -29.453 -6.789 1 96.69 24 GLY B N 1
ATOM 1234 C CA . GLY B 1 24 ? 0.601 -29.734 -8.211 1 96.69 24 GLY B CA 1
ATOM 1235 C C . GLY B 1 24 ? -0.443 -29.031 -9.047 1 96.69 24 GLY B C 1
ATOM 1236 O O . GLY B 1 24 ? -0.302 -28.922 -10.266 1 96.69 24 GLY B O 1
ATOM 1237 N N . ASP B 1 25 ? -1.48 -28.531 -8.492 1 97.62 25 ASP B N 1
ATOM 1238 C CA . ASP B 1 25 ? -2.547 -27.828 -9.203 1 97.62 25 ASP B CA 1
ATOM 1239 C C . ASP B 1 25 ? -2.295 -26.328 -9.234 1 97.62 25 ASP B C 1
ATOM 1241 O O . ASP B 1 25 ? -1.493 -25.812 -8.461 1 97.62 25 ASP B O 1
ATOM 1245 N N . ASP B 1 26 ? -2.988 -25.672 -10.219 1 98.19 26 ASP B N 1
ATOM 1246 C CA . ASP B 1 26 ? -3.041 -24.219 -10.211 1 98.19 26 ASP B CA 1
ATOM 1247 C C . ASP B 1 26 ? -4.078 -23.703 -9.211 1 98.19 26 ASP B C 1
ATOM 1249 O O . ASP B 1 26 ? -5.078 -24.375 -8.945 1 98.19 26 ASP B O 1
ATOM 1253 N N . VAL B 1 27 ? -3.834 -22.641 -8.648 1 98.38 27 VAL B N 1
ATOM 1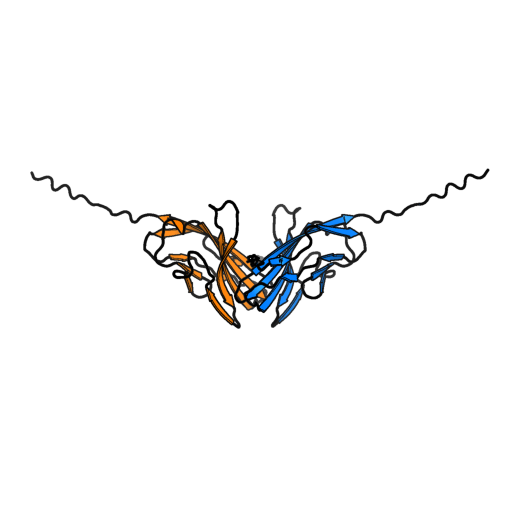254 C CA . VAL B 1 27 ? -4.824 -22.016 -7.777 1 98.38 27 VAL B CA 1
ATOM 1255 C C . VAL B 1 27 ? -4.977 -20.547 -8.141 1 98.38 27 VAL B C 1
ATOM 1257 O O . VAL B 1 27 ? -4.02 -19.906 -8.594 1 98.38 27 VAL B O 1
ATOM 1260 N N . THR B 1 28 ? -6.148 -20.031 -8.031 1 98.69 28 THR B N 1
ATOM 1261 C CA . THR B 1 28 ? -6.43 -18.609 -8.227 1 98.69 28 THR B CA 1
ATOM 1262 C C . THR B 1 28 ? -6.785 -17.953 -6.902 1 98.69 28 THR B C 1
ATOM 1264 O O . THR B 1 28 ? -7.633 -18.438 -6.156 1 98.69 28 THR B O 1
ATOM 1267 N N . LEU B 1 29 ? -6.129 -16.891 -6.598 1 98.69 29 LEU B N 1
ATOM 1268 C CA . LEU B 1 29 ? -6.508 -16.031 -5.488 1 98.69 29 LEU B CA 1
ATOM 1269 C C . LEU B 1 29 ? -7.293 -14.82 -5.992 1 98.69 29 LEU B C 1
ATOM 1271 O O . LEU B 1 29 ? -6.715 -13.867 -6.523 1 98.69 29 LEU B O 1
ATOM 1275 N N . PRO B 1 30 ? -8.586 -14.828 -5.801 1 98.56 30 PRO B N 1
ATOM 1276 C CA . PRO B 1 30 ? -9.414 -13.773 -6.387 1 98.56 30 PRO B CA 1
ATOM 1277 C C . PRO B 1 30 ? -9.266 -12.438 -5.672 1 98.56 30 PRO B C 1
ATOM 1279 O O . PRO B 1 30 ? -9.102 -12.398 -4.449 1 98.56 30 PRO B O 1
ATOM 1282 N N . CYS B 1 31 ? -9.398 -11.406 -6.465 1 98.31 31 CYS B N 1
ATOM 1283 C CA . CYS B 1 31 ? -9.391 -10.031 -5.992 1 98.31 31 CYS B CA 1
ATOM 1284 C C . CYS B 1 31 ? -10.141 -9.117 -6.953 1 98.31 31 CYS B C 1
ATOM 1286 O O . CYS B 1 31 ? -9.984 -9.227 -8.172 1 98.31 31 CYS B O 1
ATOM 1288 N N . TRP B 1 32 ? -10.93 -8.297 -6.438 1 96.12 32 TRP B N 1
ATOM 1289 C CA . TRP B 1 32 ? -11.609 -7.301 -7.266 1 96.12 32 TRP B CA 1
ATOM 1290 C C . TRP B 1 32 ? -11.945 -6.055 -6.457 1 96.12 32 TRP B C 1
ATOM 1292 O O . TRP B 1 32 ? -11.984 -6.098 -5.227 1 96.12 32 TRP B O 1
ATOM 1302 N N . LEU B 1 33 ? -12.109 -4.965 -7.141 1 95.12 33 LEU B N 1
ATOM 1303 C CA . LEU B 1 33 ? -12.461 -3.699 -6.504 1 95.12 33 LEU B CA 1
ATOM 1304 C C . LEU B 1 33 ? -13.969 -3.539 -6.402 1 95.12 33 LEU B C 1
ATOM 1306 O O . LEU B 1 33 ? -14.672 -3.543 -7.418 1 95.12 33 LEU B O 1
ATOM 1310 N N . MET B 1 34 ? -14.375 -3.504 -5.18 1 92.75 34 MET B N 1
ATOM 1311 C CA . MET B 1 34 ? -15.766 -3.094 -4.984 1 92.75 34 MET B CA 1
ATOM 1312 C C . MET B 1 34 ? -15.898 -1.577 -5.082 1 92.75 34 MET B C 1
ATOM 1314 O O . MET B 1 34 ? -15.367 -0.846 -4.246 1 92.75 34 MET B O 1
ATOM 1318 N N . GLN B 1 35 ? -16.641 -1.164 -6.09 1 86.69 35 GLN B N 1
ATOM 1319 C CA . GLN B 1 35 ? -16.75 0.271 -6.32 1 86.69 35 GLN B CA 1
ATOM 1320 C C . GLN B 1 35 ? -17.672 0.922 -5.297 1 86.69 35 GLN B C 1
ATOM 1322 O O . GLN B 1 35 ? -18.656 0.312 -4.859 1 86.69 35 GLN B O 1
ATOM 1327 N N . GLY B 1 36 ? -17.281 2.057 -4.93 1 82.94 36 GLY B N 1
ATOM 1328 C CA . GLY B 1 36 ? -18.109 2.879 -4.062 1 82.94 36 GLY B CA 1
ATOM 1329 C C . GLY B 1 36 ? -18.75 4.051 -4.781 1 82.94 36 GLY B C 1
ATOM 1330 O O . GLY B 1 36 ? -18.906 4.023 -6.004 1 82.94 36 GLY B O 1
ATOM 1331 N N . PRO B 1 37 ? -19.25 4.953 -3.973 1 80.12 37 PRO B N 1
ATOM 1332 C CA . PRO B 1 37 ? -19.906 6.137 -4.543 1 80.12 37 PRO B CA 1
ATOM 1333 C C . PRO B 1 37 ? -18.969 6.957 -5.43 1 80.12 37 PRO B C 1
ATOM 1335 O O . PRO B 1 37 ? -19.406 7.531 -6.43 1 80.12 37 PRO B O 1
ATOM 1338 N N . THR B 1 38 ? -17.781 7.047 -4.969 1 82.19 38 THR B N 1
ATOM 1339 C CA . THR B 1 38 ? -16.781 7.742 -5.781 1 82.19 38 THR B CA 1
ATOM 1340 C C . THR B 1 38 ? -16.25 6.828 -6.875 1 82.19 38 THR B C 1
ATOM 1342 O O . THR B 1 38 ? -15.875 5.684 -6.609 1 82.19 38 THR B O 1
ATOM 1345 N N . HIS B 1 39 ? -16.359 7.293 -8.016 1 87.25 39 HIS B N 1
ATOM 1346 C CA . HIS B 1 39 ? -15.758 6.52 -9.102 1 87.25 39 HIS B CA 1
ATOM 1347 C C . HIS B 1 39 ? -14.234 6.543 -9.016 1 87.25 39 HIS B C 1
ATOM 1349 O O . HIS B 1 39 ? -13.633 7.613 -8.977 1 87.25 39 HIS B O 1
ATOM 1355 N N . ASN B 1 40 ? -13.672 5.43 -8.969 1 92.5 40 ASN B N 1
ATOM 1356 C CA . ASN B 1 40 ? -12.227 5.266 -8.883 1 92.5 40 ASN B CA 1
ATOM 1357 C C . ASN B 1 40 ? -11.664 4.609 -10.141 1 92.5 40 ASN B C 1
ATOM 1359 O O . ASN B 1 40 ? -12.219 3.621 -10.633 1 92.5 40 ASN B O 1
ATOM 1363 N N . ASN B 1 41 ? -10.648 5.242 -10.703 1 95.06 41 ASN B N 1
ATOM 1364 C CA . ASN B 1 41 ? -9.852 4.578 -11.734 1 95.06 41 ASN B CA 1
ATOM 1365 C C . ASN B 1 41 ? -8.758 3.707 -11.109 1 95.06 41 ASN B C 1
ATOM 1367 O O . ASN B 1 41 ? -7.973 4.18 -10.289 1 95.06 41 ASN B O 1
ATOM 1371 N N . VAL B 1 42 ? -8.773 2.465 -11.523 1 96.5 42 VAL B N 1
ATOM 1372 C CA . VAL B 1 42 ? -7.68 1.599 -11.094 1 96.5 42 VAL B CA 1
ATOM 1373 C C . VAL B 1 42 ? -6.398 1.973 -11.844 1 96.5 42 VAL B C 1
ATOM 1375 O O . VAL B 1 42 ? -6.367 1.965 -13.078 1 96.5 42 VAL B O 1
ATOM 1378 N N . THR B 1 43 ? -5.375 2.279 -11.117 1 97.38 43 THR B N 1
ATOM 1379 C CA . THR B 1 43 ? -4.133 2.703 -11.75 1 97.38 43 THR B CA 1
ATOM 1380 C C . THR B 1 43 ? -3.082 1.601 -11.68 1 97.38 43 THR B C 1
ATOM 1382 O O . THR B 1 43 ? -2.32 1.398 -12.625 1 97.38 43 THR B O 1
ATOM 1385 N N . GLN B 1 44 ? -3.066 0.853 -10.633 1 97.88 44 GLN B N 1
ATOM 1386 C CA . GLN B 1 44 ? -2.08 -0.204 -10.445 1 97.88 44 GLN B CA 1
ATOM 1387 C C . GLN B 1 44 ? -2.605 -1.286 -9.5 1 97.88 44 GLN B C 1
ATOM 1389 O O . GLN B 1 44 ? -3.285 -0.985 -8.516 1 97.88 44 GLN B O 1
ATOM 1394 N N . VAL B 1 45 ? -2.262 -2.516 -9.828 1 98.56 45 VAL B N 1
ATOM 1395 C CA . VAL B 1 45 ? -2.582 -3.652 -8.969 1 98.56 45 VAL B CA 1
ATOM 1396 C C . VAL B 1 45 ? -1.321 -4.473 -8.711 1 98.56 45 VAL B C 1
ATOM 1398 O O . VAL B 1 45 ? -0.518 -4.695 -9.617 1 98.56 45 VAL B O 1
ATOM 1401 N N . GLN B 1 46 ? -1.144 -4.859 -7.477 1 98.44 46 GLN B N 1
ATOM 1402 C CA . GLN B 1 46 ? 0.002 -5.723 -7.199 1 98.44 46 GLN B CA 1
ATOM 1403 C C . GLN B 1 46 ? -0.347 -6.785 -6.16 1 98.44 46 GLN B C 1
ATOM 1405 O O . GLN B 1 46 ? -1.274 -6.605 -5.367 1 98.44 46 GLN B O 1
ATOM 1410 N N . TRP B 1 47 ? 0.349 -7.91 -6.242 1 98.38 47 TRP B N 1
ATOM 1411 C CA . TRP B 1 47 ? 0.284 -8.969 -5.234 1 98.38 47 TRP B CA 1
ATOM 1412 C C . TRP B 1 47 ? 1.628 -9.133 -4.535 1 98.38 47 TRP B C 1
ATOM 1414 O O . TRP B 1 47 ? 2.68 -9.094 -5.18 1 98.38 47 TRP B O 1
ATOM 1424 N N . ALA B 1 48 ? 1.537 -9.281 -3.221 1 97.25 48 ALA B N 1
ATOM 1425 C CA . ALA B 1 48 ? 2.742 -9.508 -2.426 1 97.25 48 ALA B CA 1
ATOM 1426 C C . ALA B 1 48 ? 2.568 -10.711 -1.501 1 97.25 48 ALA B C 1
ATOM 1428 O O . ALA B 1 48 ? 1.45 -11.031 -1.098 1 97.25 48 ALA B O 1
ATOM 1429 N N . LEU B 1 49 ? 3.66 -11.352 -1.294 1 95.88 49 LEU B N 1
ATOM 1430 C CA . LEU B 1 49 ? 3.729 -12.484 -0.372 1 95.88 49 LEU B CA 1
ATOM 1431 C C . LEU B 1 49 ? 4.461 -12.094 0.908 1 95.88 49 LEU B C 1
ATOM 1433 O O . LEU B 1 49 ? 5.508 -11.445 0.856 1 95.88 49 LEU B O 1
ATOM 1437 N N . ARG B 1 50 ? 3.801 -12.328 2.037 1 89.81 50 ARG B N 1
ATOM 1438 C CA . ARG B 1 50 ? 4.492 -12.164 3.311 1 89.81 50 ARG B CA 1
ATOM 1439 C C . ARG B 1 50 ? 5.145 -13.469 3.756 1 89.81 50 ARG B C 1
ATOM 1441 O O . ARG B 1 50 ? 4.465 -14.477 3.939 1 89.81 50 ARG B O 1
ATOM 1448 N N . ASP B 1 51 ? 6.453 -13.391 3.742 1 72.12 51 ASP B N 1
ATOM 1449 C CA . ASP B 1 51 ? 7.219 -14.562 4.156 1 72.12 51 ASP B CA 1
ATOM 1450 C C . ASP B 1 51 ? 7.184 -14.734 5.676 1 72.12 51 ASP B C 1
ATOM 1452 O O . ASP B 1 51 ? 7.723 -13.898 6.41 1 72.12 51 ASP B O 1
ATOM 1456 N N . GLU B 1 52 ? 6.383 -15.648 6.176 1 64.06 52 GLU B N 1
ATOM 1457 C CA . GLU B 1 52 ? 6.281 -15.875 7.613 1 64.06 52 GLU B CA 1
ATOM 1458 C C . GLU B 1 52 ? 7.531 -16.562 8.148 1 64.06 52 GLU B C 1
ATOM 1460 O O . GLU B 1 52 ? 7.773 -16.578 9.359 1 64.06 52 GLU B O 1
ATOM 1465 N N . GLU B 1 53 ? 8.188 -17.312 7.387 1 58.34 53 GLU B N 1
ATOM 1466 C CA . GLU B 1 53 ? 9.32 -18.094 7.871 1 58.34 53 GLU B CA 1
ATOM 1467 C C . GLU B 1 53 ? 10.57 -17.219 8.008 1 58.34 53 GLU B C 1
ATOM 1469 O O . GLU B 1 53 ? 11.469 -17.547 8.789 1 58.34 53 GLU B O 1
ATOM 1474 N N . GLY B 1 54 ? 10.758 -16.328 7.316 1 49.12 54 GLY B N 1
ATOM 1475 C CA . GLY B 1 54 ? 12.008 -15.578 7.422 1 49.12 54 GLY B CA 1
ATOM 1476 C C . GLY B 1 54 ? 12.016 -14.594 8.57 1 49.12 54 GLY B C 1
ATOM 1477 O O . GLY B 1 54 ? 10.977 -14.32 9.172 1 49.12 54 GLY B O 1
ATOM 1478 N N . LYS B 1 55 ? 13.195 -14.562 9.141 1 51.34 55 LYS B N 1
ATOM 1479 C CA . LYS B 1 55 ? 13.461 -13.805 10.359 1 51.34 55 LYS B CA 1
ATOM 1480 C C . LYS B 1 55 ? 12.75 -12.453 10.328 1 51.34 55 LYS B C 1
ATOM 1482 O O . LYS B 1 55 ? 12.641 -11.781 11.359 1 51.34 55 LYS B O 1
ATOM 1487 N N . GLY B 1 56 ? 12.266 -12.164 9.008 1 51.78 56 GLY B N 1
ATOM 1488 C CA . GLY B 1 56 ? 11.672 -10.844 9.016 1 51.78 56 GLY B CA 1
ATOM 1489 C C . GLY B 1 56 ? 10.383 -10.758 8.219 1 51.78 56 GLY B C 1
ATOM 1490 O O . GLY B 1 56 ? 10.148 -11.578 7.328 1 51.78 56 GLY B O 1
ATOM 1491 N N . LYS B 1 57 ? 9.188 -10.492 8.758 1 61.88 57 LYS B N 1
ATOM 1492 C CA . LYS B 1 57 ? 7.855 -10.133 8.273 1 61.88 57 LYS B CA 1
ATOM 1493 C C . LYS B 1 57 ? 7.941 -9.25 7.035 1 61.88 57 LYS B C 1
ATOM 1495 O O . LYS B 1 57 ? 7.195 -8.281 6.902 1 61.88 57 LYS B O 1
ATOM 1500 N N . LYS B 1 58 ? 8.938 -9.758 6.07 1 76.31 58 LYS B N 1
ATOM 1501 C CA . LYS B 1 58 ? 9.133 -8.898 4.898 1 76.31 58 LYS B CA 1
ATOM 1502 C C . LYS B 1 58 ? 8.117 -9.227 3.807 1 76.31 58 LYS B C 1
ATOM 1504 O O . LYS B 1 58 ? 7.848 -10.398 3.531 1 76.31 58 LYS B O 1
ATOM 1509 N N . LYS B 1 59 ? 7.59 -8.281 3.305 1 88.38 59 LYS B N 1
ATOM 1510 C CA . LYS B 1 59 ? 6.668 -8.352 2.172 1 88.38 59 LYS B CA 1
ATOM 1511 C C . LYS B 1 59 ? 7.426 -8.391 0.849 1 88.38 59 LYS B C 1
ATOM 1513 O O . LYS B 1 59 ? 8.312 -7.566 0.612 1 88.38 59 LYS B O 1
ATOM 1518 N N . VAL B 1 60 ? 7.199 -9.445 0.074 1 92.19 60 VAL B N 1
ATOM 1519 C CA . VAL B 1 60 ? 7.836 -9.586 -1.232 1 92.19 60 VAL B CA 1
ATOM 1520 C C . VAL B 1 60 ? 6.805 -9.367 -2.336 1 92.19 60 VAL B C 1
ATOM 1522 O O . VAL B 1 60 ? 5.801 -10.086 -2.402 1 92.19 60 VAL B O 1
ATOM 1525 N N . THR B 1 61 ? 7.066 -8.422 -3.221 1 95.5 61 THR B N 1
ATOM 1526 C CA . THR B 1 61 ? 6.188 -8.195 -4.359 1 95.5 61 THR B CA 1
ATOM 1527 C C . THR B 1 61 ? 6.34 -9.297 -5.398 1 95.5 61 THR B C 1
ATOM 1529 O O . THR B 1 61 ? 7.457 -9.641 -5.793 1 95.5 61 THR B O 1
ATOM 1532 N N . LEU B 1 62 ? 5.273 -9.828 -5.879 1 97.31 62 LEU B N 1
ATOM 1533 C CA . LEU B 1 62 ? 5.305 -10.945 -6.816 1 97.31 62 LEU B CA 1
ATOM 1534 C C . LEU B 1 62 ? 5.043 -10.469 -8.242 1 97.31 62 LEU B C 1
ATOM 1536 O O . LEU B 1 62 ? 5.758 -10.859 -9.172 1 97.31 62 LEU B O 1
ATOM 1540 N N . ILE B 1 63 ? 4.094 -9.68 -8.398 1 98 63 ILE B N 1
ATOM 1541 C CA . ILE B 1 63 ? 3.625 -9.25 -9.711 1 98 63 ILE B CA 1
ATOM 1542 C C . ILE B 1 63 ? 2.939 -7.891 -9.594 1 98 63 ILE B C 1
ATOM 1544 O O . ILE B 1 63 ? 2.242 -7.621 -8.609 1 98 63 ILE B O 1
ATOM 1548 N N . VAL B 1 64 ? 3.17 -7.035 -10.594 1 98.12 64 VAL B N 1
ATOM 1549 C CA . VAL B 1 64 ? 2.604 -5.691 -10.641 1 98.12 64 VAL B CA 1
ATOM 1550 C C . VAL B 1 64 ? 1.945 -5.461 -12 1 98.12 64 VAL B C 1
ATOM 1552 O O . VAL B 1 64 ? 2.547 -5.734 -13.039 1 98.12 64 VAL B O 1
ATOM 1555 N N . PHE B 1 65 ? 0.767 -4.984 -12 1 98.31 65 PHE B N 1
ATOM 1556 C CA . PHE B 1 65 ? 0.079 -4.508 -13.195 1 98.31 65 PHE B CA 1
ATOM 1557 C C . PHE B 1 65 ? -0.145 -3.002 -13.125 1 98.31 65 PHE B C 1
ATOM 1559 O O . PHE B 1 65 ? -0.657 -2.488 -12.125 1 98.31 65 PHE B O 1
ATOM 1566 N N . ASN B 1 66 ? 0.213 -2.32 -14.055 1 97.69 66 ASN B N 1
ATOM 1567 C CA . ASN B 1 66 ? -0.053 -0.894 -14.203 1 97.69 66 ASN B CA 1
ATOM 1568 C C . ASN B 1 66 ? -0.844 -0.602 -15.477 1 97.69 66 ASN B C 1
ATOM 1570 O O . ASN B 1 66 ? -0.526 -1.128 -16.547 1 97.69 66 ASN B O 1
ATOM 1574 N N . SER B 1 67 ? -1.798 0.243 -15.297 1 96.31 67 SER B N 1
ATOM 1575 C CA . SER B 1 67 ? -2.723 0.479 -16.406 1 96.31 67 SER B CA 1
ATOM 1576 C C . SER B 1 67 ? -2.01 1.115 -17.594 1 96.31 67 SER B C 1
ATOM 1578 O O . SER B 1 67 ? -2.418 0.926 -18.734 1 96.31 67 SER B O 1
ATOM 1580 N N . ALA B 1 68 ? -0.957 1.784 -17.375 1 95.38 68 ALA B N 1
ATOM 1581 C CA . ALA B 1 68 ? -0.249 2.484 -18.438 1 95.38 68 ALA B CA 1
ATOM 1582 C C . ALA B 1 68 ? 0.935 1.662 -18.938 1 95.38 68 ALA B C 1
ATOM 1584 O O . ALA B 1 68 ? 1.328 1.775 -20.109 1 95.38 68 ALA B O 1
ATOM 1585 N N . PHE B 1 69 ? 1.475 0.738 -18.109 1 96.75 69 PHE B N 1
ATOM 1586 C CA . PHE B 1 69 ? 2.791 0.197 -18.438 1 96.75 69 PHE B CA 1
ATOM 1587 C C . PHE B 1 69 ? 2.729 -1.317 -18.594 1 96.75 69 PHE B C 1
ATOM 1589 O O . PHE B 1 69 ? 3.697 -1.94 -19.031 1 96.75 69 PHE B O 1
ATOM 1596 N N . GLY B 1 70 ? 1.585 -1.875 -18.188 1 96.56 70 GLY B N 1
ATOM 1597 C CA . GLY B 1 70 ? 1.449 -3.311 -18.375 1 96.56 70 GLY B CA 1
ATOM 1598 C C . GLY B 1 70 ? 1.809 -4.109 -17.141 1 96.56 70 GLY B C 1
ATOM 1599 O O . GLY B 1 70 ? 1.494 -3.705 -16.016 1 96.56 70 GLY B O 1
ATOM 1600 N N . VAL B 1 71 ? 2.385 -5.375 -17.422 1 97.06 71 VAL B N 1
ATOM 1601 C CA . VAL B 1 71 ? 2.594 -6.316 -16.328 1 97.06 71 VAL B CA 1
ATOM 1602 C C . VAL B 1 71 ? 4.09 -6.555 -16.141 1 97.06 71 VAL B C 1
ATOM 1604 O O . VAL B 1 71 ? 4.844 -6.641 -17.109 1 97.06 71 VAL B O 1
ATOM 1607 N N . ASN B 1 72 ? 4.469 -6.574 -14.859 1 97.25 72 ASN B N 1
ATOM 1608 C CA . ASN B 1 72 ? 5.812 -7.012 -14.508 1 97.25 72 ASN B CA 1
ATOM 1609 C C . ASN B 1 72 ? 5.781 -8.117 -13.453 1 97.25 72 ASN B C 1
ATOM 1611 O O . ASN B 1 72 ? 5.09 -7.996 -12.438 1 97.25 72 ASN B O 1
ATOM 1615 N N . ILE B 1 73 ? 6.488 -9.148 -13.719 1 97.12 73 ILE B N 1
ATOM 1616 C CA . ILE B 1 73 ? 6.668 -10.211 -12.734 1 97.12 73 ILE B CA 1
ATOM 1617 C C . ILE B 1 73 ? 8.023 -10.055 -12.047 1 97.12 73 ILE B C 1
ATOM 1619 O O . ILE B 1 73 ? 9.062 -10.078 -12.711 1 97.12 73 ILE B O 1
ATOM 1623 N N . SER B 1 74 ? 8.016 -9.898 -10.766 1 94 74 SER B N 1
ATOM 1624 C CA . SER B 1 74 ? 9.219 -9.609 -9.984 1 94 74 SER B CA 1
ATOM 1625 C C . SER B 1 74 ? 10.062 -10.859 -9.789 1 94 74 SER B C 1
ATOM 1627 O O . SER B 1 74 ? 9.555 -11.984 -9.898 1 94 74 SER B O 1
ATOM 1629 N N . LYS B 1 75 ? 11.352 -10.547 -9.57 1 90.75 75 LYS B N 1
ATOM 1630 C CA . LYS B 1 75 ? 12.203 -11.656 -9.148 1 90.75 75 LYS B CA 1
ATOM 1631 C C . LYS B 1 75 ? 11.797 -12.164 -7.766 1 90.75 75 LYS B C 1
ATOM 1633 O O . LYS B 1 75 ? 11.875 -11.422 -6.781 1 90.75 75 LYS B O 1
ATOM 1638 N N . SER B 1 76 ? 11.234 -13.344 -7.758 1 90.62 76 SER B N 1
ATOM 1639 C CA . SER B 1 76 ? 10.758 -13.992 -6.539 1 90.62 76 SER B CA 1
ATOM 1640 C C . SER B 1 76 ? 10.773 -15.508 -6.68 1 90.62 76 SER B C 1
ATOM 1642 O O . SER B 1 76 ? 11.008 -16.031 -7.766 1 90.62 76 SER B O 1
ATOM 1644 N N . PRO B 1 77 ? 10.555 -16.219 -5.559 1 87.75 77 PRO B N 1
ATOM 1645 C CA . PRO B 1 77 ? 10.5 -17.672 -5.652 1 87.75 77 PRO B CA 1
ATOM 1646 C C . PRO B 1 77 ? 9.352 -18.172 -6.539 1 87.75 77 PRO B C 1
ATOM 1648 O O . PRO B 1 77 ? 9.367 -19.312 -6.992 1 87.75 77 PRO B O 1
ATOM 1651 N N . LEU B 1 78 ? 8.406 -17.25 -6.914 1 94.56 78 LEU B N 1
ATOM 1652 C CA . LEU B 1 78 ? 7.238 -17.641 -7.688 1 94.56 78 LEU B CA 1
ATOM 1653 C C . LEU B 1 78 ? 7.305 -17.078 -9.102 1 94.56 78 LEU B C 1
ATOM 1655 O O . LEU B 1 78 ? 6.352 -17.219 -9.875 1 94.56 78 LEU B O 1
ATOM 1659 N N . LYS B 1 79 ? 8.344 -16.438 -9.547 1 92.56 79 LYS B N 1
ATOM 1660 C CA . LYS B 1 79 ? 8.492 -15.672 -10.781 1 92.56 79 LYS B CA 1
ATOM 1661 C C . LYS B 1 79 ? 8.023 -16.469 -11.984 1 92.56 79 LYS B C 1
ATOM 1663 O O . LYS B 1 79 ? 7.348 -15.945 -12.867 1 92.56 79 LYS B O 1
ATOM 1668 N N . GLU B 1 80 ? 8.242 -17.812 -12.016 1 93.62 80 GLU B N 1
ATOM 1669 C CA . GLU B 1 80 ? 7.883 -18.578 -13.203 1 93.62 80 GLU B CA 1
ATOM 1670 C C . GLU B 1 80 ? 6.523 -19.25 -13.039 1 93.62 80 GLU B C 1
ATOM 1672 O O . GLU B 1 80 ? 6.039 -19.922 -13.953 1 93.62 80 GLU B O 1
ATOM 1677 N N . ARG B 1 81 ? 5.898 -18.891 -11.961 1 98.06 81 ARG B N 1
ATOM 1678 C CA . ARG B 1 81 ? 4.703 -19.672 -11.688 1 98.06 81 ARG B CA 1
ATOM 1679 C C . ARG B 1 81 ? 3.525 -18.781 -11.32 1 98.06 81 ARG B C 1
ATOM 1681 O O . ARG B 1 81 ? 2.508 -19.25 -10.812 1 98.06 81 ARG B O 1
ATOM 1688 N N . VAL B 1 82 ? 3.633 -17.438 -11.625 1 98.06 82 VAL B N 1
ATOM 1689 C CA . VAL B 1 82 ? 2.512 -16.562 -11.305 1 98.06 82 VAL B CA 1
ATOM 1690 C C . VAL B 1 82 ? 2.006 -15.891 -12.578 1 98.06 82 VAL B C 1
ATOM 1692 O O . VAL B 1 82 ? 2.768 -15.695 -13.531 1 98.06 82 VAL B O 1
ATOM 1695 N N . ALA B 1 83 ? 0.745 -15.539 -12.562 1 96.69 83 ALA B N 1
ATOM 1696 C CA . ALA B 1 83 ? 0.095 -14.789 -13.641 1 96.69 83 ALA B CA 1
ATOM 1697 C C . ALA B 1 83 ? -1.062 -13.953 -13.102 1 96.69 83 ALA B C 1
ATOM 1699 O O . ALA B 1 83 ? -1.575 -14.219 -12.008 1 96.69 83 ALA B O 1
ATOM 1700 N N . PHE B 1 84 ? -1.354 -12.938 -13.938 1 94.75 84 PHE B N 1
ATOM 1701 C CA . PHE B 1 84 ? -2.494 -12.094 -13.594 1 94.75 84 PHE B CA 1
ATOM 1702 C C . PHE B 1 84 ? -3.729 -12.508 -14.391 1 94.75 84 PHE B C 1
ATOM 1704 O O . PHE B 1 84 ? -3.643 -12.758 -15.594 1 94.75 84 PHE B O 1
ATOM 1711 N N . ASP B 1 85 ? -4.824 -12.625 -13.719 1 93.44 85 ASP B N 1
ATOM 1712 C CA . ASP B 1 85 ? -6.145 -12.656 -14.336 1 93.44 85 ASP B CA 1
ATOM 1713 C C . ASP B 1 85 ? -7.027 -11.531 -13.805 1 93.44 85 ASP B C 1
ATOM 1715 O O . ASP B 1 85 ? -7.672 -11.672 -12.766 1 93.44 85 ASP B O 1
ATOM 1719 N N . LYS B 1 86 ? -7.168 -10.469 -14.672 1 92.19 86 LYS B N 1
ATOM 1720 C CA . LYS B 1 86 ? -7.75 -9.219 -14.188 1 92.19 86 LYS B CA 1
ATOM 1721 C C . LYS B 1 86 ? -7.02 -8.719 -12.945 1 92.19 86 LYS B C 1
ATOM 1723 O O . LYS B 1 86 ? -5.859 -8.305 -13.023 1 92.19 86 LYS B O 1
ATOM 1728 N N . HIS B 1 87 ? -7.637 -8.828 -11.781 1 96.38 87 HIS B N 1
ATOM 1729 C CA . HIS B 1 87 ? -6.984 -8.375 -10.562 1 96.38 87 HIS B CA 1
ATOM 1730 C C . HIS B 1 87 ? -6.555 -9.547 -9.695 1 96.38 87 HIS B C 1
ATOM 1732 O O . HIS B 1 87 ? -5.895 -9.367 -8.672 1 96.38 87 HIS B O 1
ATOM 1738 N N . SER B 1 88 ? -6.738 -10.75 -10.164 1 98.25 88 SER B N 1
ATOM 1739 C CA . SER B 1 88 ? -6.508 -11.961 -9.375 1 98.25 88 SER B CA 1
ATOM 1740 C C . SER B 1 88 ? -5.121 -12.539 -9.641 1 98.25 88 SER B C 1
ATOM 1742 O O . SER B 1 88 ? -4.523 -12.273 -10.68 1 98.25 88 SER B O 1
ATOM 1744 N N . LEU B 1 89 ? -4.668 -13.32 -8.711 1 98.56 89 LEU B N 1
ATOM 1745 C CA . LEU B 1 89 ? -3.375 -13.977 -8.828 1 98.56 89 LEU B CA 1
ATOM 1746 C C . LEU B 1 89 ? -3.547 -15.469 -9.125 1 98.56 89 LEU B C 1
ATOM 1748 O O . LEU B 1 89 ? -4.273 -16.172 -8.414 1 98.56 89 LEU B O 1
ATOM 1752 N N . ILE B 1 90 ? -2.91 -15.898 -10.18 1 98.62 90 ILE B N 1
ATOM 1753 C CA . ILE B 1 90 ? -2.832 -17.328 -10.461 1 98.62 90 ILE B CA 1
ATOM 1754 C C . ILE B 1 90 ? -1.458 -17.859 -10.062 1 98.62 90 ILE B C 1
ATOM 1756 O O . ILE B 1 90 ? -0.431 -17.297 -10.445 1 98.62 90 ILE B O 1
ATOM 1760 N N . ILE B 1 91 ? -1.408 -18.891 -9.273 1 98.31 91 ILE B N 1
ATOM 1761 C CA . ILE B 1 91 ? -0.182 -19.609 -8.945 1 98.31 91 ILE B CA 1
ATOM 1762 C C . ILE B 1 91 ? -0.231 -21 -9.562 1 98.31 91 ILE B C 1
ATOM 1764 O O . ILE B 1 91 ? -1.134 -21.797 -9.258 1 98.31 91 ILE B O 1
ATOM 1768 N N . LYS B 1 92 ? 0.722 -21.281 -10.336 1 98.38 92 LYS B N 1
ATOM 1769 C CA . LYS B 1 92 ? 0.745 -22.547 -11.062 1 98.38 92 LYS B CA 1
ATOM 1770 C C . LYS B 1 92 ? 1.501 -23.609 -10.273 1 98.38 92 LYS B C 1
ATOM 1772 O O . LYS B 1 92 ? 2.451 -23.312 -9.555 1 98.38 92 LYS B O 1
ATOM 1777 N N . ALA B 1 93 ? 1.104 -24.844 -10.43 1 97.44 93 ALA B N 1
ATOM 1778 C CA . ALA B 1 93 ? 1.82 -26 -9.898 1 97.44 93 ALA B CA 1
ATOM 1779 C C . ALA B 1 93 ? 2.205 -25.797 -8.438 1 97.44 93 ALA B C 1
ATOM 1781 O O . ALA B 1 93 ? 3.387 -25.828 -8.094 1 97.44 93 ALA B O 1
ATOM 1782 N N . LEU B 1 94 ? 1.234 -25.75 -7.613 1 97.31 94 LEU B N 1
ATOM 1783 C CA . LEU B 1 94 ? 1.384 -25.391 -6.207 1 97.31 94 LEU B CA 1
ATOM 1784 C C . LEU B 1 94 ? 2.363 -26.328 -5.512 1 97.31 94 LEU B C 1
ATOM 1786 O O . LEU B 1 94 ? 2.346 -27.531 -5.746 1 97.31 94 LEU B O 1
ATOM 1790 N N . GLU B 1 95 ? 3.207 -25.766 -4.715 1 95.94 95 GLU B N 1
ATOM 1791 C CA . GLU B 1 95 ? 4.094 -26.484 -3.809 1 95.94 95 GLU B CA 1
ATOM 1792 C C . GLU B 1 95 ? 3.738 -26.203 -2.35 1 95.94 95 GLU B C 1
ATOM 1794 O O . GLU B 1 95 ? 3.104 -25.188 -2.041 1 95.94 95 GLU B O 1
ATOM 1799 N N . MET B 1 96 ? 4.18 -27.062 -1.438 1 94.75 96 MET B N 1
ATOM 1800 C CA . MET B 1 96 ? 3.896 -26.891 -0.015 1 94.75 96 MET B CA 1
ATOM 1801 C C . MET B 1 96 ? 4.441 -25.562 0.493 1 94.75 96 MET B C 1
ATOM 1803 O O . MET B 1 96 ? 3.816 -24.906 1.333 1 94.75 96 MET B O 1
ATOM 1807 N N . LYS B 1 97 ? 5.504 -25.109 -0.054 1 93 97 LYS B N 1
ATOM 1808 C CA . LYS B 1 97 ? 6.184 -23.906 0.429 1 93 97 LYS B CA 1
ATOM 1809 C C . LYS B 1 97 ? 5.457 -22.641 -0.021 1 93 97 LYS B C 1
ATOM 1811 O O . LYS B 1 97 ? 5.77 -21.547 0.437 1 93 97 LYS B O 1
ATOM 1816 N N . ASP B 1 98 ? 4.504 -22.828 -0.922 1 95.56 98 ASP B N 1
ATOM 1817 C CA . ASP B 1 98 ? 3.764 -21.688 -1.426 1 95.56 98 ASP B CA 1
ATOM 1818 C C . ASP B 1 98 ? 2.73 -21.203 -0.409 1 95.56 98 ASP B C 1
ATOM 1820 O O . ASP B 1 98 ? 2.158 -20.125 -0.557 1 95.56 98 ASP B O 1
ATOM 1824 N N . ALA B 1 99 ? 2.451 -22.016 0.648 1 95.44 99 ALA B N 1
ATOM 1825 C CA . ALA B 1 99 ? 1.514 -21.594 1.686 1 95.44 99 ALA B CA 1
ATOM 1826 C C . ALA B 1 99 ? 1.976 -20.312 2.352 1 95.44 99 ALA B C 1
ATOM 1828 O O . ALA B 1 99 ? 3.174 -20.109 2.568 1 95.44 99 ALA B O 1
ATOM 1829 N N . GLY B 1 100 ? 0.989 -19.469 2.602 1 94.69 100 GLY B N 1
ATOM 1830 C CA . GLY B 1 100 ? 1.32 -18.188 3.23 1 94.69 100 GLY B CA 1
ATOM 1831 C C . GLY B 1 100 ? 0.235 -17.141 3.068 1 94.69 100 GLY B C 1
ATOM 1832 O O . GLY B 1 100 ? -0.901 -17.469 2.717 1 94.69 100 GLY B O 1
ATOM 1833 N N . SER B 1 101 ? 0.555 -15.938 3.393 1 96.56 101 SER B N 1
ATOM 1834 C CA . SER B 1 101 ? -0.366 -14.805 3.289 1 96.56 101 SER B CA 1
ATOM 1835 C C . SER B 1 101 ? -0.057 -13.953 2.066 1 96.56 101 SER B C 1
ATOM 1837 O O . SER B 1 101 ? 1.06 -13.453 1.918 1 96.56 101 SER B O 1
ATOM 1839 N N . TYR B 1 102 ? -1.028 -13.836 1.248 1 96.88 102 TYR B N 1
ATOM 1840 C CA . TYR B 1 102 ? -0.916 -13.055 0.018 1 96.88 102 TYR B CA 1
ATOM 1841 C C . TYR B 1 102 ? -1.792 -11.812 0.078 1 96.88 102 TYR B C 1
ATOM 1843 O O . TYR B 1 102 ? -2.988 -11.898 0.368 1 96.88 102 TYR B O 1
ATOM 1851 N N . THR B 1 103 ? -1.241 -10.672 -0.249 1 97.56 103 THR B N 1
ATOM 1852 C CA . THR B 1 103 ? -1.983 -9.414 -0.168 1 97.56 103 THR B CA 1
ATOM 1853 C C . THR B 1 103 ? -2.172 -8.805 -1.555 1 97.56 103 THR B C 1
ATOM 1855 O O . THR B 1 103 ? -1.203 -8.617 -2.293 1 97.56 103 THR B O 1
ATOM 1858 N N . CYS B 1 104 ? -3.391 -8.586 -1.907 1 98.5 104 CYS B N 1
ATOM 1859 C CA . CYS B 1 104 ? -3.752 -7.809 -3.084 1 98.5 104 CYS B CA 1
ATOM 1860 C C . CYS B 1 104 ? -3.824 -6.32 -2.752 1 98.5 104 CYS B C 1
ATOM 1862 O O . CYS B 1 104 ? -4.473 -5.93 -1.782 1 98.5 104 CYS B O 1
ATOM 1864 N N . SER B 1 105 ? -3.168 -5.5 -3.5 1 97.88 105 SER B N 1
ATOM 1865 C CA . SER B 1 105 ? -3.215 -4.051 -3.365 1 97.88 105 SER B CA 1
ATOM 1866 C C . SER B 1 105 ? -3.711 -3.391 -4.648 1 97.88 105 SER B C 1
ATOM 1868 O O . SER B 1 105 ? -3.082 -3.518 -5.699 1 97.88 105 SER B O 1
ATOM 1870 N N . ILE B 1 106 ? -4.773 -2.662 -4.551 1 98 106 ILE B N 1
ATOM 1871 C CA . ILE B 1 106 ? -5.332 -1.95 -5.695 1 98 106 ILE B CA 1
ATOM 1872 C C . ILE B 1 106 ? -5.188 -0.444 -5.488 1 98 106 ILE B C 1
ATOM 1874 O O . ILE B 1 106 ? -5.84 0.135 -4.617 1 98 106 ILE B O 1
ATOM 1878 N N . SER B 1 107 ? -4.316 0.146 -6.254 1 97.88 107 SER B N 1
ATOM 1879 C CA . SER B 1 107 ? -4.18 1.6 -6.258 1 97.88 107 SER B CA 1
ATOM 1880 C C . SER B 1 107 ? -5.195 2.246 -7.195 1 97.88 107 SER B C 1
ATOM 1882 O O . SER B 1 107 ? -5.32 1.846 -8.352 1 97.88 107 SER B O 1
ATOM 1884 N N . THR B 1 108 ? -5.875 3.219 -6.625 1 97.56 108 THR B N 1
ATOM 1885 C CA . THR B 1 108 ? -6.906 3.916 -7.391 1 97.56 108 THR B CA 1
ATOM 1886 C C . THR B 1 108 ? -6.762 5.426 -7.238 1 97.56 108 THR B C 1
ATOM 1888 O O . THR B 1 108 ? -6.051 5.902 -6.348 1 97.56 108 THR B O 1
ATOM 1891 N N . PHE B 1 109 ? -7.379 6.117 -8.172 1 96.94 109 PHE B N 1
ATOM 1892 C CA . PHE B 1 109 ? -7.559 7.562 -8.055 1 96.94 109 PHE B CA 1
ATOM 1893 C C . PHE B 1 109 ? -9.023 7.938 -8.227 1 96.94 109 PHE B C 1
ATOM 1895 O O . PHE B 1 109 ? -9.695 7.465 -9.148 1 96.94 109 PHE B O 1
ATOM 1902 N N . PRO B 1 110 ? -9.539 8.695 -7.297 1 96.69 110 PRO B N 1
ATOM 1903 C CA . PRO B 1 110 ? -8.805 9.57 -6.379 1 96.69 110 PRO B CA 1
ATOM 1904 C C . PRO B 1 110 ? -8.703 8.992 -4.973 1 96.69 110 PRO B C 1
ATOM 1906 O O . PRO B 1 110 ? -8.086 9.602 -4.094 1 96.69 110 PRO B O 1
ATOM 1909 N N . SER B 1 111 ? -9.133 7.816 -4.719 1 95.31 111 SER B N 1
ATOM 1910 C CA . SER B 1 111 ? -9.422 7.387 -3.355 1 95.31 111 SER B CA 1
ATOM 1911 C C . SER B 1 111 ? -8.188 6.785 -2.691 1 95.31 111 SER B C 1
ATOM 1913 O O . SER B 1 111 ? -8.164 6.586 -1.474 1 95.31 111 SER B O 1
ATOM 1915 N N . GLY B 1 112 ? -7.176 6.477 -3.422 1 96.81 112 GLY B N 1
ATOM 1916 C CA . GLY B 1 112 ? -6.004 5.863 -2.82 1 96.81 112 GLY B CA 1
ATOM 1917 C C . GLY B 1 112 ? -5.949 4.359 -3.021 1 96.81 112 GLY B C 1
ATOM 1918 O O . GLY B 1 112 ? -6.438 3.844 -4.027 1 96.81 112 GLY B O 1
ATOM 1919 N N . THR B 1 113 ? -5.293 3.676 -2.105 1 97 113 THR B N 1
ATOM 1920 C CA . THR B 1 113 ? -5.043 2.246 -2.256 1 97 113 THR B CA 1
ATOM 1921 C C . THR B 1 113 ? -5.922 1.441 -1.303 1 97 113 THR B C 1
ATOM 1923 O O . THR B 1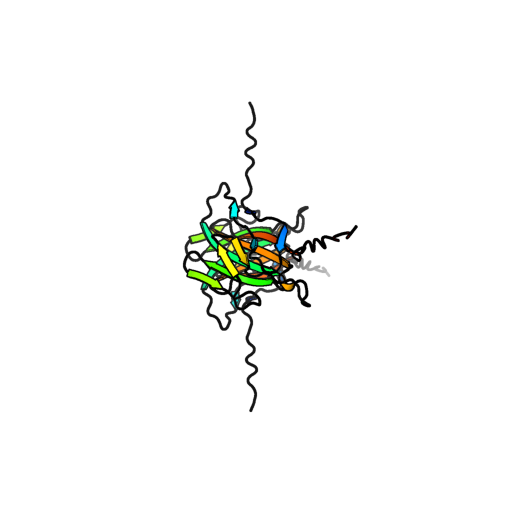 113 ? -6.094 1.817 -0.141 1 97 113 THR B O 1
ATOM 1926 N N . PHE B 1 114 ? -6.41 0.332 -1.847 1 95.88 114 PHE B N 1
ATOM 1927 C CA . PHE B 1 114 ? -7.137 -0.646 -1.047 1 95.88 114 PHE B CA 1
ATOM 1928 C C . PHE B 1 114 ? -6.414 -1.987 -1.043 1 95.88 114 PHE B C 1
ATOM 1930 O O . PHE B 1 114 ? -5.859 -2.404 -2.062 1 95.88 114 PHE B O 1
ATOM 1937 N N . GLU B 1 115 ? -6.547 -2.688 0.142 1 96.38 115 GLU B N 1
ATOM 1938 C CA . GLU B 1 115 ? -5.832 -3.957 0.246 1 96.38 115 GLU B CA 1
ATOM 1939 C C . GLU B 1 115 ? -6.719 -5.043 0.849 1 96.38 115 GLU B C 1
ATOM 1941 O O . GLU B 1 115 ? -7.633 -4.746 1.624 1 96.38 115 GLU B O 1
ATOM 1946 N N . GLY B 1 116 ? -6.449 -6.227 0.425 1 96.62 116 GLY B N 1
ATOM 1947 C CA . GLY B 1 116 ? -7.008 -7.434 1.015 1 96.62 116 GLY B CA 1
ATOM 1948 C C . GLY B 1 116 ? -6.016 -8.586 1.068 1 96.62 116 GLY B C 1
ATOM 1949 O O . GLY B 1 116 ? -5.219 -8.766 0.146 1 96.62 116 GLY B O 1
ATOM 1950 N N . THR B 1 117 ? -6.09 -9.375 2.166 1 97.31 117 THR B N 1
ATOM 1951 C CA . THR B 1 117 ? -5.133 -10.461 2.35 1 97.31 117 THR B CA 1
ATOM 1952 C C . THR B 1 117 ? -5.84 -11.812 2.334 1 97.31 117 THR B C 1
ATOM 1954 O O . THR B 1 117 ? -6.906 -11.969 2.936 1 97.31 117 THR B O 1
ATOM 1957 N N . THR B 1 118 ? -5.262 -12.719 1.587 1 98.06 118 THR B N 1
ATOM 1958 C CA . THR B 1 118 ? -5.73 -14.094 1.506 1 98.06 118 THR B CA 1
ATOM 1959 C C . THR B 1 118 ? -4.707 -15.047 2.115 1 98.06 118 THR B C 1
ATOM 1961 O O . THR B 1 118 ? -3.516 -14.969 1.808 1 98.06 118 THR B O 1
ATOM 1964 N N . LYS B 1 119 ? -5.133 -15.883 2.988 1 97.69 119 LYS B N 1
ATOM 1965 C CA . LYS B 1 119 ? -4.309 -17 3.441 1 97.69 119 LYS B CA 1
ATOM 1966 C C . LYS B 1 119 ? -4.422 -18.188 2.49 1 97.69 119 LYS B C 1
ATOM 1968 O O . LYS B 1 119 ? -5.508 -18.75 2.309 1 97.69 119 LYS B O 1
ATOM 1973 N N . LEU B 1 120 ? -3.355 -18.578 1.911 1 97.69 120 LEU B N 1
ATOM 1974 C CA . LEU B 1 120 ? -3.322 -19.75 1.057 1 97.69 120 LEU B CA 1
ATOM 1975 C C . LEU B 1 120 ? -2.865 -20.984 1.841 1 97.69 120 LEU B C 1
ATOM 1977 O O . LEU B 1 120 ? -1.773 -20.984 2.414 1 97.69 120 LEU B O 1
ATOM 1981 N N . VAL B 1 121 ? -3.672 -21.953 1.907 1 97.38 121 VAL B N 1
ATOM 1982 C CA . VAL B 1 121 ? -3.346 -23.234 2.502 1 97.38 121 VAL B CA 1
ATOM 1983 C C . VAL B 1 121 ? -3.141 -24.281 1.4 1 97.38 121 VAL B C 1
ATOM 1985 O O . VAL B 1 121 ? -3.922 -24.344 0.449 1 97.38 121 VAL B O 1
ATOM 1988 N N . VAL B 1 122 ? -2.076 -25.047 1.569 1 97.31 122 VAL B N 1
ATOM 1989 C CA . VAL B 1 122 ? -1.784 -26.078 0.577 1 97.31 122 VAL B CA 1
ATOM 1990 C C . VAL B 1 122 ? -1.955 -27.469 1.2 1 97.31 122 VAL B C 1
ATOM 1992 O O . VAL B 1 122 ? -1.38 -27.75 2.252 1 97.31 122 VAL B O 1
ATOM 1995 N N . GLU B 1 123 ? -2.734 -28.312 0.527 1 96.12 123 GLU B N 1
ATOM 1996 C CA . GLU B 1 123 ? -2.998 -29.656 1.028 1 96.12 123 GLU B CA 1
ATOM 1997 C C . GLU B 1 123 ? -2.582 -30.719 0.01 1 96.12 123 GLU B C 1
ATOM 1999 O O . GLU B 1 123 ? -2.531 -30.453 -1.19 1 96.12 123 GLU B O 1
ATOM 2004 N N . GLY B 1 124 ? -2.15 -31.922 0.512 1 91.31 124 GLY B N 1
ATOM 2005 C CA . GLY B 1 124 ? -1.824 -33.062 -0.344 1 91.31 124 GLY B CA 1
ATOM 2006 C C . GLY B 1 124 ? -3.041 -33.656 -1.015 1 91.31 124 GLY B C 1
ATOM 2007 O O . GLY B 1 124 ? -4.168 -33.469 -0.558 1 91.31 124 GLY B O 1
ATOM 2008 N N . LYS B 1 125 ? -2.803 -34.281 -2.166 1 80.25 125 LYS B N 1
ATOM 2009 C CA . LYS B 1 125 ? -3.887 -34.969 -2.855 1 80.25 125 LYS B CA 1
ATOM 2010 C C . LYS B 1 125 ? -4.246 -36.281 -2.141 1 80.25 125 LYS B C 1
ATOM 2012 O O . LYS B 1 125 ? -3.371 -36.969 -1.625 1 80.25 125 LYS B O 1
ATOM 2017 N N . VAL B 1 126 ? -5.328 -36.344 -1.44 1 67.12 126 VAL B N 1
ATOM 2018 C CA . VAL B 1 126 ? -5.742 -37.594 -0.819 1 67.12 126 VAL B CA 1
ATOM 2019 C C . VAL B 1 126 ? -5.82 -38.688 -1.876 1 67.12 126 VAL B C 1
ATOM 2021 O O . VAL B 1 126 ? -6.512 -38.531 -2.887 1 67.12 126 VAL B O 1
ATOM 2024 N N . VAL B 1 127 ? -4.766 -39.406 -2.145 1 61.38 127 VAL B N 1
ATOM 2025 C CA . VAL B 1 127 ? -4.855 -40.594 -2.975 1 61.38 127 VAL B CA 1
ATOM 2026 C C . VAL B 1 127 ? -5.73 -41.656 -2.283 1 61.38 127 VAL B C 1
ATOM 2028 O O . VAL B 1 127 ? -5.461 -42.031 -1.143 1 61.38 127 VAL B O 1
ATOM 2031 N N . ASN B 1 128 ? -6.973 -41.469 -2.441 1 56.47 128 ASN B N 1
ATOM 2032 C CA . ASN B 1 128 ? -7.734 -42.625 -1.981 1 56.47 128 ASN B CA 1
ATOM 2033 C C . ASN B 1 128 ? -7.094 -43.906 -2.436 1 56.47 128 ASN B C 1
ATOM 2035 O O . ASN B 1 128 ? -7.031 -44.188 -3.635 1 56.47 128 ASN B O 1
ATOM 2039 N N . CYS B 1 129 ? -6.016 -44.312 -1.791 1 53.19 129 CYS B N 1
ATOM 2040 C CA . CYS B 1 129 ? -5.582 -45.656 -2.066 1 53.19 129 CYS B CA 1
ATOM 2041 C C . CYS B 1 129 ? -6.695 -46.656 -1.756 1 53.19 129 CYS B C 1
ATOM 2043 O O . CYS B 1 129 ? -7.035 -46.875 -0.591 1 53.19 129 CYS B O 1
ATOM 2045 N N . PHE B 1 130 ? -7.781 -46.594 -2.4 1 52.62 130 PHE B N 1
ATOM 2046 C CA . PHE B 1 130 ? -8.742 -47.688 -2.299 1 52.62 130 PHE B CA 1
ATOM 2047 C C . PHE B 1 130 ? -8.039 -49.031 -2.439 1 52.62 130 PHE B C 1
ATOM 2049 O O . PHE B 1 130 ? -7.496 -49.344 -3.5 1 52.62 130 PHE B O 1
ATOM 2056 N N . TYR B 1 131 ? -7.273 -49.438 -1.407 1 52.03 131 TYR B N 1
ATOM 2057 C CA . TYR B 1 131 ? -6.855 -50.812 -1.357 1 52.03 131 TYR B CA 1
ATOM 2058 C C . TYR B 1 131 ? -8.062 -51.75 -1.421 1 52.03 131 TYR B C 1
ATOM 2060 O O . TYR B 1 131 ? -8.922 -51.719 -0.54 1 52.03 131 TYR B O 1
ATOM 2068 N N . THR B 1 132 ? -8.719 -52 -2.523 1 53.38 132 THR B N 1
ATOM 2069 C CA . THR B 1 132 ? -9.68 -53.094 -2.705 1 53.38 132 THR B CA 1
ATOM 2070 C C . THR B 1 132 ? -9.148 -54.406 -2.117 1 53.38 132 THR B C 1
ATOM 2072 O O . THR B 1 132 ? -8.125 -54.906 -2.566 1 53.38 132 THR B O 1
ATOM 2075 N N . LEU B 1 133 ? -9.195 -54.594 -0.829 1 50.47 133 LEU B N 1
ATOM 2076 C CA . LEU B 1 133 ? -8.977 -55.906 -0.217 1 50.47 133 LEU B CA 1
ATOM 2077 C C . LEU B 1 133 ? -9.852 -56.969 -0.879 1 50.47 133 LEU B C 1
ATOM 2079 O O . LEU B 1 133 ? -11.078 -56.906 -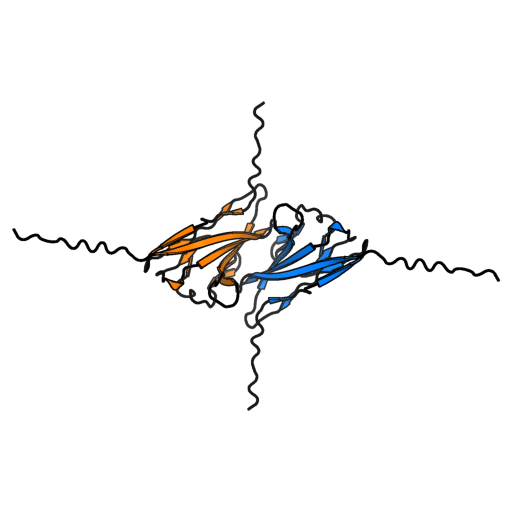0.789 1 50.47 133 LEU B O 1
ATOM 2083 N N . SER B 1 134 ? -9.516 -57.406 -2.008 1 51.5 134 SER B N 1
ATOM 2084 C CA . SER B 1 134 ? -10.117 -58.625 -2.555 1 51.5 134 SER B CA 1
ATOM 2085 C C . SER B 1 134 ? -10.078 -59.75 -1.546 1 51.5 134 SER B C 1
ATOM 2087 O O . SER B 1 134 ? -8.992 -60.219 -1.163 1 51.5 134 SER B O 1
ATOM 2089 N N . ILE B 1 135 ? -10.922 -59.781 -0.61 1 51.53 135 ILE B N 1
ATOM 2090 C CA . ILE B 1 135 ? -11.141 -60.938 0.246 1 51.53 135 ILE B CA 1
ATOM 2091 C C . ILE B 1 135 ? -11.43 -62.188 -0.614 1 51.53 135 ILE B C 1
ATOM 2093 O O . ILE B 1 135 ? -12.398 -62.188 -1.372 1 51.53 135 ILE B O 1
ATOM 2097 N N . ILE B 1 136 ? -10.414 -62.875 -1.076 1 48.97 136 ILE B N 1
ATOM 2098 C CA . ILE B 1 136 ? -10.5 -64.188 -1.694 1 48.97 136 ILE B CA 1
ATOM 2099 C C . ILE B 1 136 ? -11.148 -65.188 -0.723 1 48.97 136 ILE B C 1
ATOM 2101 O O . ILE B 1 136 ? -10.617 -65.438 0.357 1 48.97 136 ILE B O 1
ATOM 2105 N N . TYR B 1 137 ? -12.484 -65.125 -0.705 1 39.12 137 TYR B N 1
ATOM 2106 C CA . TYR B 1 137 ? -13.148 -66.312 -0.229 1 39.12 137 TYR B CA 1
ATOM 2107 C C . TYR B 1 137 ? -13.016 -67.438 -1.24 1 39.12 137 TYR B C 1
ATOM 2109 O O . TYR B 1 137 ? -12.992 -67.188 -2.449 1 39.12 137 TYR B O 1
#

pLDDT: mean 86.49, std 17.77, range [39.12, 98.69]

InterPro domains:
  IPR003599 Immunoglobulin domain subtype [SM00409] (16-123)
  IPR007110 Immunoglobulin-like domain [PS50835] (24-121)
  IPR013106 Immunoglobulin V-set domain [PF07686] (16-122)
  IPR013106 Immunoglobulin V-set domain [SM00406] (26-106)
  IPR013783 Immunoglobulin-like fold [G3DSA:2.60.40.10] (7-128)
  IPR036179 Immunoglobulin-like domain superfamily [SSF48726] (17-122)
  IPR051427 Nectin and Nectin-like [PTHR23277] (6-122)

Nearest PDB structures (foldseek):
  5v52-assembly1_A  TM=9.242E-01  e=1.533E-10  Homo sapiens
  3sku-assembly3_E  TM=8.645E-01  e=1.228E-10  Homo sapiens
  3u82-assembly1_B  TM=8.671E-01  e=3.932E-10  Homo sapiens
  5x5w-assembly2_D  TM=8.619E-01  e=2.388E-10  Sus scrofa
  8jen-assembly4_P  TM=9.049E-01  e=1.259E-09  Homo sapiens

Secondary structure (DSSP, 8-state):
-----------EEEE-SEEEEETTS-EEE-EEEE--SS--EEEEEEEEEE-SSSSS--EEEEEEEETTTEEEE-SSTTGGGEEEETTEEEE-S--GGG-EEEEEEEEEETTEEEEEEEEEEEE--------------/-----------EEEE-SEEEEETTS-EEE-EEEE--SS--EEEEEEEEEE-SSSSS--EEEEEEEETTTEEEE-SSTTGGGEEEETTEEEE-S--GGG-EEEEEEEEEETTEEEEEEEEEEEE--------------